Protein AF-0000000078454436 (afdb_homodimer)

Solvent-accessible surface area (backbone atoms only — not comparable to full-atom values): 14021 Å² total; per-residue (Å²): 139,77,78,76,69,71,74,70,79,69,67,90,61,64,41,72,36,32,45,54,23,50,51,51,51,50,51,51,46,38,38,72,74,47,38,53,63,64,60,41,42,46,48,48,46,49,53,49,48,51,50,48,53,48,50,55,64,62,41,58,50,70,82,46,41,48,28,40,52,69,27,89,35,59,67,57,54,54,58,64,36,63,36,57,61,69,68,52,33,47,67,65,58,43,58,17,61,39,45,84,78,42,59,74,54,61,70,59,49,51,52,52,51,51,46,31,55,49,37,52,52,47,59,71,73,97,137,81,76,77,70,72,74,71,78,70,67,90,62,66,42,72,36,32,45,55,23,51,51,51,50,50,51,51,48,38,38,71,75,46,38,53,64,64,59,41,43,46,48,48,45,48,52,49,49,51,49,50,53,47,48,55,65,60,41,60,52,68,82,47,42,48,29,39,51,69,27,89,34,59,69,57,56,54,60,64,36,62,36,57,61,70,68,52,31,47,67,64,60,42,58,17,60,40,44,84,78,39,61,73,54,62,69,57,49,52,52,52,51,49,45,31,54,49,36,52,54,47,58,72,74,100

InterPro domains:
  IPR022033 RAVE complex protein Rav1 C-terminal [PF12234] (10-121)
  IPR052208 DmX-like/RAVE complex component [PTHR13950] (12-121)

Radius of gyration: 32.12 Å; Cα contacts (8 Å, |Δi|>4): 220; chains: 2; bounding box: 26×108×88 Å

pLDDT: mean 80.54, std 18.51, range [32.16, 98.12]

Foldseek 3Di:
DDPPPVPCVCPVDQDPVRVVVVVVVVVVVCCVVPVDCVVCVVVVVVVVVVVVVVLLQQADDPVVLVVLQPDPPVVVVQCPQVCVVVLQDEPSSCVSSPNVPRVDDPVVVVVVVVSRVVNVVVVVVD/DDPPPVPCVPPVDQDPVRVVVVVVVVVVVCCVVPVPCVVCVVVVVVVVVVVVVVLLQQADDPVVLVVLQPDPPLVVVQCPQVCVVVLQDEPSSCVSSV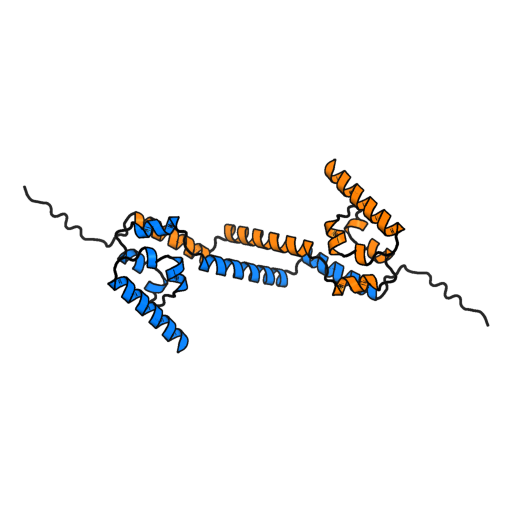NVPRVDDPVVVVVVVVSNVVNVVVVVVD

Sequence (252 aa):
AGGYAAVAVGNETVDECGLRFLMAMKQHEYLLLCLPLKQKQMLRQKVLEQYFDLFKLRGLSSSNIIWAMHSETETELLNAIPGLHKAQPTWSELRSLGVAWWLKNTSALRSVVEQVTSSQFCLLYSAGGYAAVAVGNETVDECGLRFLMAMKQHEYLLLCLPLKQKQMLRQKVLEQYFDLFKLRGLSSSNIIWAMHSETETELLNAIPGLHKAQPTWSELRSLGVAWWLKNTSALRSVVEQVTSSQFCLLYS

Structure (mmCIF, N/CA/C/O backbone):
data_AF-0000000078454436-model_v1
#
loop_
_entity.id
_entity.type
_entity.pdbx_description
1 polymer 'DmX-like protein 1'
#
loop_
_atom_site.group_PDB
_atom_site.id
_atom_site.type_symbol
_atom_site.label_atom_id
_atom_site.label_alt_id
_atom_site.label_comp_id
_atom_site.label_asym_id
_atom_site.label_entity_id
_atom_site.label_seq_id
_atom_site.pdbx_PDB_ins_code
_atom_site.Cartn_x
_atom_site.Cartn_y
_atom_site.Cartn_z
_atom_site.occupancy
_atom_site.B_iso_or_equiv
_atom_site.auth_seq_id
_atom_site.auth_comp_id
_atom_site.auth_asym_id
_atom_site.auth_atom_id
_atom_site.pdbx_PDB_model_num
ATOM 1 N N . ALA A 1 1 ? 1.334 55.281 44.344 1 37.44 1 ALA A N 1
ATOM 2 C CA . ALA A 1 1 ? 0.695 54.031 43.969 1 37.44 1 ALA A CA 1
ATOM 3 C C . ALA A 1 1 ? 0.886 53.75 42.469 1 37.44 1 ALA A C 1
ATOM 5 O O . ALA A 1 1 ? 0.141 54.25 41.625 1 37.44 1 ALA A O 1
ATOM 6 N N . GLY A 1 2 ? 1.886 54.031 41.719 1 34.16 2 GLY A N 1
ATOM 7 C CA . GLY A 1 2 ? 2.408 54.219 40.375 1 34.16 2 GLY A CA 1
ATOM 8 C C . GLY A 1 2 ? 2.301 52.969 39.531 1 34.16 2 GLY A C 1
ATOM 9 O O . GLY A 1 2 ? 2.887 51.906 39.875 1 34.16 2 GLY A O 1
ATOM 10 N N . GLY A 1 3 ? 1.178 52.688 38.812 1 32.16 3 GLY A N 1
ATOM 11 C CA . GLY A 1 3 ? 0.835 51.469 38.094 1 32.16 3 GLY A CA 1
ATOM 12 C C . GLY A 1 3 ? 1.88 51.062 37.062 1 32.16 3 GLY A C 1
ATOM 13 O O . GLY A 1 3 ? 2.26 51.875 36.219 1 32.16 3 GLY A O 1
ATOM 14 N N . TYR A 1 4 ? 3.035 50.438 37.312 1 38.25 4 TYR A N 1
ATOM 15 C CA . TYR A 1 4 ? 3.986 49.844 36.375 1 38.25 4 TYR A CA 1
ATOM 16 C C . TYR A 1 4 ? 3.275 49.312 35.156 1 38.25 4 TYR A C 1
ATOM 18 O O . TYR A 1 4 ? 2.451 48.406 35.25 1 38.25 4 TYR A O 1
ATOM 26 N N . ALA A 1 5 ? 2.715 50.125 34.281 1 42.19 5 ALA A N 1
ATOM 27 C CA . ALA A 1 5 ? 2.139 49.688 33 1 42.19 5 ALA A CA 1
ATOM 28 C C . ALA A 1 5 ? 3.076 48.75 32.281 1 42.19 5 ALA A C 1
ATOM 30 O O . ALA A 1 5 ? 4.227 49.094 31.984 1 42.19 5 ALA A O 1
ATOM 31 N N . ALA A 1 6 ? 3.25 47.562 32.812 1 42.5 6 ALA A N 1
ATOM 32 C CA . ALA A 1 6 ? 4.105 46.625 32.094 1 42.5 6 ALA A CA 1
ATOM 33 C C . ALA A 1 6 ? 3.957 46.812 30.578 1 42.5 6 ALA A C 1
ATOM 35 O O . ALA A 1 6 ? 2.848 46.719 30.047 1 42.5 6 ALA A O 1
ATOM 36 N N . VAL A 1 7 ? 4.434 47.719 29.969 1 40.5 7 VAL A N 1
ATOM 37 C CA . VAL A 1 7 ? 4.559 47.906 28.531 1 40.5 7 VAL A CA 1
ATOM 38 C C . VAL A 1 7 ? 4.82 46.562 27.859 1 40.5 7 VAL A C 1
ATOM 40 O O . VAL A 1 7 ? 5.82 45.906 28.141 1 40.5 7 VAL A O 1
ATOM 43 N N . ALA A 1 8 ? 3.801 45.531 27.906 1 40.84 8 ALA A N 1
ATOM 44 C CA . ALA A 1 8 ? 3.961 44.25 27.25 1 40.84 8 ALA A CA 1
ATOM 45 C C . ALA A 1 8 ? 4.566 44.406 25.859 1 40.84 8 ALA A C 1
ATOM 47 O O . ALA A 1 8 ? 3.965 45.031 24.984 1 40.84 8 ALA A O 1
ATOM 48 N N . VAL A 1 9 ? 5.559 44.938 25.547 1 41.34 9 VAL A N 1
ATOM 49 C CA . VAL A 1 9 ? 6.332 45 24.297 1 41.34 9 VAL A CA 1
ATOM 50 C C . VAL A 1 9 ? 6.066 43.75 23.469 1 41.34 9 VAL A C 1
ATOM 52 O O . VAL A 1 9 ? 6.379 42.625 23.906 1 41.34 9 VAL A O 1
ATOM 55 N N . GLY A 1 10 ? 4.797 43.375 23.031 1 40.91 10 GLY A N 1
ATOM 56 C CA . GLY A 1 10 ? 4.016 42.219 22.641 1 40.91 10 GLY A CA 1
ATOM 57 C C . GLY A 1 10 ? 4.742 41.312 21.656 1 40.91 10 GLY A C 1
ATOM 58 O O . GLY A 1 10 ? 4.832 41.625 20.469 1 40.91 10 GLY A O 1
ATOM 59 N N . ASN A 1 11 ? 5.98 40.938 21.734 1 47.75 11 ASN A N 1
ATOM 60 C CA . ASN A 1 11 ? 6.578 39.906 20.906 1 47.75 11 ASN A CA 1
ATOM 61 C C . ASN A 1 11 ? 5.531 38.906 20.406 1 47.75 11 ASN A C 1
ATOM 63 O O . ASN A 1 11 ? 4.812 38.312 21.188 1 47.75 11 ASN A O 1
ATOM 67 N N . GLU A 1 12 ? 4.812 39.188 19.344 1 64 12 GLU A N 1
ATOM 68 C CA . GLU A 1 12 ? 3.713 38.375 18.844 1 64 12 GLU A CA 1
ATOM 69 C C . GLU A 1 12 ? 4 36.875 19.062 1 64 12 GLU A C 1
ATOM 71 O O . GLU A 1 12 ? 4.656 36.25 18.25 1 64 12 GLU A O 1
ATOM 76 N N . THR A 1 13 ? 4.133 36.438 20.25 1 83 13 THR A N 1
ATOM 77 C CA . THR A 1 13 ? 4.445 35.094 20.688 1 83 13 THR A CA 1
ATOM 78 C C . THR A 1 13 ? 3.213 34.188 20.609 1 83 13 THR A C 1
ATOM 80 O O . THR A 1 13 ? 2.088 34.656 20.812 1 83 13 THR A O 1
ATOM 83 N N . VAL A 1 14 ? 3.369 33.062 20.031 1 93.44 14 VAL A N 1
ATOM 84 C CA . VAL A 1 14 ? 2.334 32.031 19.969 1 93.44 14 VAL A CA 1
ATOM 85 C C . VAL A 1 14 ? 2.061 31.469 21.359 1 93.44 14 VAL A C 1
ATOM 87 O O . VAL A 1 14 ? 2.99 31.25 22.141 1 93.44 14 VAL A O 1
ATOM 90 N N . ASP A 1 15 ? 0.812 31.5 21.828 1 96.12 15 ASP A N 1
ATOM 91 C CA . ASP A 1 15 ? 0.459 30.984 23.141 1 96.12 15 ASP A CA 1
ATOM 92 C C . ASP A 1 15 ? 0.678 29.469 23.219 1 96.12 15 ASP A C 1
ATOM 94 O O . ASP A 1 15 ? 1.101 28.859 22.234 1 96.12 15 ASP A O 1
ATOM 98 N N . GLU A 1 16 ? 0.487 28.875 24.359 1 95.88 16 GLU A N 1
ATOM 99 C CA . GLU A 1 16 ? 0.748 27.453 24.594 1 95.88 16 GLU A CA 1
ATOM 100 C C . GLU A 1 16 ? -0.087 26.578 23.672 1 95.88 16 GLU A C 1
ATOM 102 O O . GLU A 1 16 ? 0.425 25.625 23.094 1 95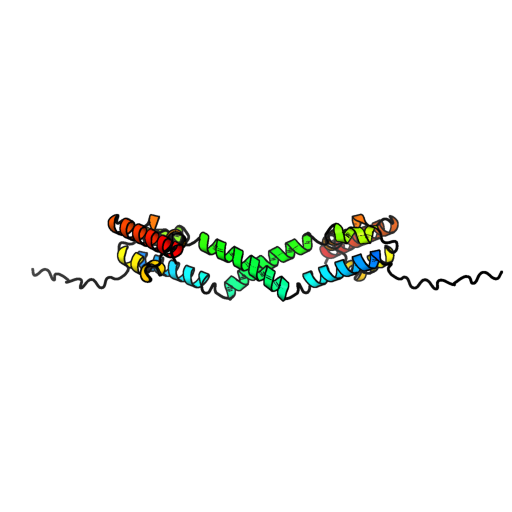.88 16 GLU A O 1
ATOM 107 N N . CYS A 1 17 ? -1.404 26.891 23.562 1 97.25 17 CYS A N 1
ATOM 108 C CA . CYS A 1 17 ? -2.279 26.125 22.688 1 97.25 17 CYS A CA 1
ATOM 109 C C . CYS A 1 17 ? -1.83 26.234 21.234 1 97.25 17 CYS A C 1
ATOM 111 O O . CYS A 1 17 ? -1.812 25.25 20.516 1 97.25 17 CYS A O 1
ATOM 113 N N . GLY A 1 18 ? -1.473 27.516 20.875 1 97.62 18 GLY A N 1
ATOM 114 C CA . GLY A 1 18 ? -0.95 27.719 19.531 1 97.62 18 GLY A CA 1
ATOM 115 C C . GLY A 1 18 ? 0.32 26.938 19.266 1 97.62 18 GLY A C 1
ATOM 116 O O . GLY A 1 18 ? 0.493 26.375 18.188 1 97.62 18 GLY A O 1
ATOM 117 N N . LEU A 1 19 ? 1.116 26.797 20.25 1 96.56 19 LEU A N 1
ATOM 118 C CA . LEU A 1 19 ? 2.355 26.047 20.109 1 96.56 19 LEU A CA 1
ATOM 119 C C . LEU A 1 19 ? 2.064 24.562 19.906 1 96.56 19 LEU A C 1
ATOM 121 O O . LEU A 1 19 ? 2.709 23.906 19.078 1 96.56 19 LEU A O 1
ATOM 125 N N . ARG A 1 20 ? 1.151 24.031 20.656 1 96.19 20 ARG A N 1
ATOM 126 C CA . ARG A 1 20 ? 0.777 22.625 20.484 1 96.19 20 ARG A CA 1
ATOM 127 C C . ARG A 1 20 ? 0.247 22.359 19.078 1 96.19 20 ARG A C 1
ATOM 129 O O . ARG A 1 20 ? 0.586 21.344 18.469 1 96.19 20 ARG A O 1
ATOM 136 N N . PHE A 1 21 ? -0.567 23.297 18.641 1 97.25 21 PHE A N 1
ATOM 137 C CA . PHE A 1 21 ? -1.078 23.172 17.281 1 97.25 21 PHE A CA 1
ATOM 138 C C . PHE A 1 21 ? 0.059 23.234 16.266 1 97.25 21 PHE A C 1
ATOM 140 O O . PHE A 1 21 ? 0.126 22.406 15.352 1 97.25 21 PHE A O 1
ATOM 147 N N . LEU A 1 22 ? 0.944 24.203 16.406 1 96.06 22 LEU A N 1
ATOM 148 C CA . LEU A 1 22 ? 2.037 24.375 15.453 1 96.06 22 LEU A CA 1
ATOM 149 C C . LEU A 1 22 ? 2.959 23.156 15.453 1 96.06 22 LEU A C 1
ATOM 151 O O . LEU A 1 22 ? 3.449 22.75 14.398 1 96.06 22 LEU A O 1
ATOM 155 N N . MET A 1 23 ? 3.193 22.5 16.562 1 93.44 23 MET A N 1
ATOM 156 C CA . MET A 1 23 ? 3.994 21.281 16.656 1 93.44 23 MET A CA 1
ATOM 157 C C . MET A 1 23 ? 3.334 20.141 15.898 1 93.44 23 MET A C 1
ATOM 159 O O . MET A 1 23 ? 4.004 19.422 15.156 1 93.44 23 MET A O 1
ATOM 163 N N . ALA A 1 24 ? 2.027 20.031 16.125 1 91.81 24 ALA A N 1
ATOM 164 C CA . ALA A 1 24 ? 1.281 19 15.398 1 91.81 24 ALA A CA 1
ATOM 165 C C . ALA A 1 24 ? 1.334 19.234 13.891 1 91.81 24 ALA A C 1
ATOM 167 O O . ALA A 1 24 ? 1.494 18.297 13.117 1 91.81 24 ALA A O 1
ATOM 168 N N . MET A 1 25 ? 1.179 20.469 13.484 1 93.12 25 MET A N 1
ATOM 169 C CA . MET A 1 25 ? 1.246 20.859 12.078 1 93.12 25 MET A CA 1
ATOM 170 C C . MET A 1 25 ? 2.605 20.516 11.484 1 93.12 25 MET A C 1
ATOM 172 O O . MET A 1 25 ? 2.684 19.922 10.414 1 93.12 25 MET A O 1
ATOM 176 N N . LYS A 1 26 ? 3.691 20.844 12.133 1 87.75 26 LYS A N 1
ATOM 177 C CA . LYS A 1 26 ? 5.039 20.547 11.648 1 87.75 26 LYS A CA 1
ATOM 178 C C . LYS A 1 26 ? 5.273 19.047 11.539 1 87.75 26 LYS A C 1
ATOM 180 O O . LYS A 1 26 ? 5.887 18.578 10.578 1 87.75 26 LYS A O 1
ATOM 185 N N . GLN A 1 27 ? 4.789 18.391 12.555 1 81.94 27 GLN A N 1
ATOM 186 C CA . GLN A 1 27 ? 4.891 16.922 12.516 1 81.94 27 GLN A CA 1
ATOM 187 C C . GLN A 1 27 ? 4.191 16.359 11.289 1 81.94 27 GLN A C 1
ATOM 189 O O . GLN 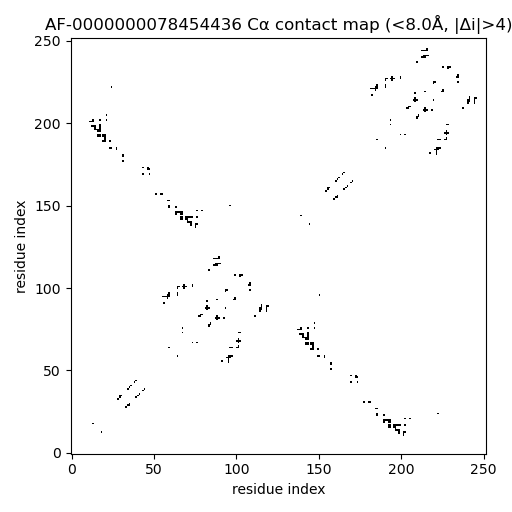A 1 27 ? 4.734 15.484 10.609 1 81.94 27 GLN A O 1
ATOM 194 N N . HIS A 1 28 ? 2.998 16.828 11.055 1 82.19 28 HIS A N 1
ATOM 195 C CA . HIS A 1 28 ? 2.242 16.422 9.883 1 82.19 28 HIS A CA 1
ATOM 196 C C . HIS A 1 28 ? 2.998 16.734 8.602 1 82.19 28 HIS A C 1
ATOM 198 O O . HIS A 1 28 ? 3.09 15.898 7.699 1 82.19 28 HIS A O 1
ATOM 204 N N . GLU A 1 29 ? 3.549 17.953 8.453 1 80.5 29 GLU A N 1
ATOM 205 C CA . GLU A 1 29 ? 4.332 18.391 7.301 1 80.5 29 GLU A CA 1
ATOM 206 C C . GLU A 1 29 ? 5.543 17.484 7.086 1 80.5 29 GLU A C 1
ATOM 208 O O . GLU A 1 29 ? 5.836 17.078 5.957 1 80.5 29 GLU A O 1
ATOM 213 N N . TYR A 1 30 ? 6.219 17.344 8.195 1 72.88 30 TYR A N 1
ATOM 214 C CA . TYR A 1 30 ? 7.387 16.484 8.117 1 72.88 30 TYR A CA 1
ATOM 215 C C . TYR A 1 30 ? 7.004 15.086 7.633 1 72.88 30 TYR A C 1
ATOM 217 O O . TYR A 1 30 ? 7.711 14.492 6.816 1 72.88 30 TYR A O 1
ATOM 225 N N . LEU A 1 31 ? 5.941 14.633 8.164 1 70.56 31 LEU A N 1
ATOM 226 C CA . LEU A 1 31 ? 5.473 13.312 7.758 1 70.56 31 LEU A CA 1
ATOM 227 C C . LEU A 1 31 ? 5.141 13.289 6.27 1 70.56 31 LEU A C 1
ATOM 229 O O . LEU A 1 31 ? 5.391 12.297 5.586 1 70.56 31 LEU A O 1
ATOM 233 N N . LEU A 1 32 ? 4.562 14.391 5.789 1 71.19 32 LEU A N 1
ATOM 234 C CA . LEU A 1 32 ? 4.254 14.492 4.367 1 71.19 32 LEU A CA 1
ATOM 235 C C . LEU A 1 32 ? 5.531 14.555 3.535 1 71.19 32 LEU A C 1
ATOM 237 O O . LEU A 1 32 ? 5.586 14.016 2.432 1 71.19 32 LEU A O 1
ATOM 241 N N . LEU A 1 33 ? 6.355 15.516 4.188 1 62.72 33 LEU A N 1
ATOM 242 C CA . LEU A 1 33 ? 7.617 15.672 3.475 1 62.72 33 LEU A CA 1
ATOM 243 C C . LEU A 1 33 ? 8.492 14.438 3.627 1 62.72 33 LEU A C 1
ATOM 245 O O . LEU A 1 33 ? 9.109 13.984 2.66 1 62.72 33 LEU A O 1
ATOM 249 N N . CYS A 1 34 ? 8.742 14.344 5.137 1 55.47 34 CYS A N 1
ATOM 250 C CA . CYS A 1 34 ? 9.672 13.281 5.516 1 55.47 34 CYS A CA 1
ATOM 251 C C . CYS A 1 34 ? 8.922 12.086 6.094 1 55.47 34 CYS A C 1
ATOM 253 O O . CYS A 1 34 ? 8.438 12.141 7.227 1 55.47 34 CYS A O 1
ATOM 255 N N . LEU A 1 35 ? 7.734 11.734 5.969 1 51.34 35 LEU A N 1
ATOM 256 C CA . LEU A 1 35 ? 7.336 10.539 6.715 1 51.34 35 LEU A CA 1
ATOM 257 C C . LEU A 1 35 ? 8.555 9.812 7.266 1 51.34 35 LEU A C 1
ATOM 259 O O . LEU A 1 35 ? 9.414 9.359 6.5 1 51.34 35 LEU A O 1
ATOM 263 N N . PRO A 1 36 ? 8.93 10.07 8.469 1 48.56 36 PRO A N 1
ATOM 264 C CA . PRO A 1 36 ? 10.109 9.383 9.008 1 48.56 36 PRO A CA 1
ATOM 265 C C . PRO A 1 36 ? 10.258 7.965 8.461 1 48.56 36 PRO A C 1
ATOM 267 O O . PRO A 1 36 ? 9.258 7.293 8.188 1 48.56 36 PRO A O 1
ATOM 270 N N . LEU A 1 37 ? 11.43 7.727 7.969 1 48.72 37 LEU A N 1
ATOM 271 C CA . LEU A 1 37 ? 11.875 6.559 7.215 1 48.72 37 LEU A CA 1
ATOM 272 C C . LEU A 1 37 ? 11.336 5.273 7.84 1 48.72 37 LEU A C 1
ATOM 274 O O . LEU A 1 37 ? 10.883 4.375 7.125 1 48.72 37 LEU A O 1
ATOM 278 N N . LYS A 1 38 ? 11.477 5.457 9.156 1 54.38 38 LYS A N 1
ATOM 279 C CA . LYS A 1 38 ? 11.109 4.242 9.875 1 54.38 38 LYS A CA 1
ATOM 280 C C . LYS A 1 38 ? 9.602 3.99 9.797 1 54.38 38 LYS A C 1
ATOM 282 O O . LYS A 1 38 ? 9.172 2.861 9.562 1 54.38 38 LYS A O 1
ATOM 287 N N . GLN A 1 39 ? 8.797 5.043 10.117 1 56.22 39 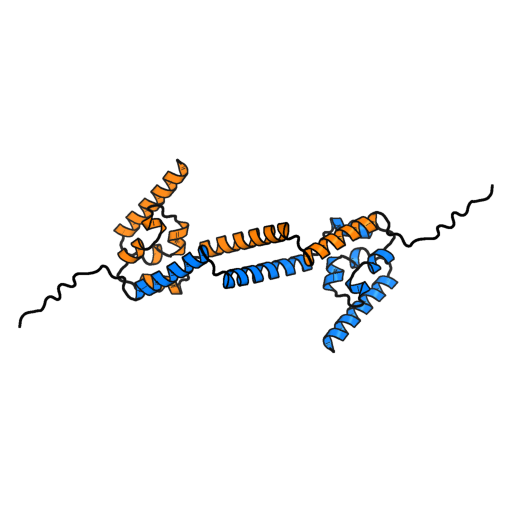GLN A N 1
ATOM 288 C CA . GLN A 1 39 ? 7.352 4.852 10.125 1 56.22 39 GLN A CA 1
ATOM 289 C C . GLN A 1 39 ? 6.816 4.676 8.703 1 56.22 39 GLN A C 1
ATOM 291 O O . GLN A 1 39 ? 5.91 3.869 8.469 1 56.22 39 GLN A O 1
ATOM 296 N N . LYS A 1 40 ? 7.414 5.445 7.82 1 57.38 40 LYS A N 1
ATOM 297 C CA . LYS A 1 40 ? 7.113 5.234 6.406 1 57.38 40 LYS A CA 1
ATOM 298 C C . LYS A 1 40 ? 7.441 3.807 5.977 1 57.38 40 LYS A C 1
ATOM 300 O O . LYS A 1 40 ? 6.664 3.172 5.262 1 57.38 40 LYS A O 1
ATOM 305 N N . GLN A 1 41 ? 8.633 3.525 6.512 1 58.03 41 GLN A N 1
ATOM 306 C CA . GLN A 1 41 ? 9.078 2.172 6.207 1 58.03 41 GLN A CA 1
ATOM 307 C C . GLN A 1 41 ? 8.117 1.133 6.77 1 58.03 41 GLN A C 1
ATOM 309 O O . GLN A 1 41 ? 7.805 0.142 6.102 1 58.03 41 GLN A O 1
ATOM 314 N N . MET A 1 42 ? 7.742 1.559 7.953 1 61.88 42 MET A N 1
ATOM 315 C CA . MET A 1 42 ? 6.84 0.615 8.602 1 61.88 42 MET A CA 1
ATOM 316 C C . MET A 1 42 ? 5.5 0.55 7.879 1 61.88 42 MET A C 1
ATOM 318 O O . MET A 1 42 ? 4.949 -0.535 7.676 1 61.88 42 MET A O 1
ATOM 322 N N . LEU A 1 43 ? 5.004 1.692 7.566 1 62.69 43 LEU A N 1
ATOM 323 C CA . LEU A 1 43 ? 3.732 1.729 6.848 1 62.69 43 LEU A CA 1
ATOM 324 C C . LEU A 1 43 ? 3.871 1.103 5.465 1 62.69 43 LEU A C 1
ATOM 326 O O . LEU A 1 43 ? 3 0.343 5.031 1 62.69 43 LEU A O 1
ATOM 330 N N . ARG A 1 44 ? 4.945 1.507 4.848 1 61.59 44 ARG A N 1
ATOM 331 C CA . ARG A 1 44 ? 5.254 0.89 3.564 1 61.59 44 ARG A CA 1
ATOM 332 C C . ARG A 1 44 ? 5.324 -0.628 3.688 1 61.59 44 ARG A C 1
ATOM 334 O O . ARG A 1 44 ? 4.777 -1.352 2.852 1 61.59 44 ARG A O 1
ATOM 341 N N . GLN A 1 45 ? 6.004 -0.956 4.75 1 67.25 45 GLN A N 1
ATOM 342 C CA . GLN A 1 45 ? 6.156 -2.387 4.988 1 67.25 45 GLN A CA 1
ATOM 343 C C . GLN A 1 45 ? 4.801 -3.057 5.199 1 67.25 45 GLN A C 1
ATOM 345 O O . GLN A 1 45 ? 4.543 -4.129 4.648 1 67.25 45 GLN A O 1
ATOM 350 N N . LYS A 1 46 ? 4.031 -2.395 5.914 1 69.75 46 LYS A N 1
ATOM 351 C CA . LYS A 1 46 ? 2.721 -2.965 6.211 1 69.75 46 LYS A CA 1
ATOM 352 C C . LYS A 1 46 ? 1.864 -3.055 4.949 1 69.75 46 LYS A C 1
ATOM 354 O O . LYS A 1 46 ? 1.215 -4.074 4.707 1 69.75 46 LYS A O 1
ATOM 359 N N . VAL A 1 47 ? 1.861 -2.01 4.242 1 67.88 47 VAL A N 1
ATOM 360 C CA . VAL A 1 47 ? 1.069 -1.971 3.02 1 67.88 47 VAL A CA 1
ATOM 361 C C . VAL A 1 47 ? 1.604 -3 2.025 1 67.88 47 VAL A C 1
ATOM 363 O O . VAL A 1 47 ? 0.83 -3.719 1.39 1 67.88 47 VAL A O 1
ATOM 366 N N . LEU A 1 48 ? 2.891 -3.055 1.924 1 69.25 48 LEU A N 1
ATOM 367 C CA . LEU A 1 48 ? 3.521 -4.043 1.055 1 69.25 48 LEU A CA 1
ATOM 368 C C . LEU A 1 48 ? 3.164 -5.457 1.493 1 69.25 48 LEU A C 1
ATOM 370 O O . LEU A 1 48 ? 2.875 -6.316 0.657 1 69.25 48 LEU A O 1
ATOM 374 N N . GLU A 1 49 ? 3.193 -5.617 2.77 1 72 49 GLU A N 1
ATOM 375 C CA . GLU A 1 49 ? 2.82 -6.914 3.328 1 72 49 GLU A CA 1
ATOM 376 C C . GLU A 1 49 ? 1.381 -7.273 2.971 1 72 49 GLU A C 1
ATOM 378 O O . GLU A 1 49 ? 1.102 -8.406 2.566 1 72 49 GLU A O 1
ATOM 383 N N . GLN A 1 50 ? 0.527 -6.332 3.076 1 72 50 GLN A N 1
ATOM 384 C CA . GLN A 1 50 ? -0.879 -6.551 2.756 1 72 50 GLN A CA 1
ATOM 385 C C . GLN A 1 50 ? -1.061 -6.883 1.276 1 72 50 GLN A C 1
ATOM 387 O O . GLN A 1 50 ? -1.832 -7.777 0.925 1 72 50 GLN A O 1
ATOM 392 N N . TYR A 1 51 ? -0.439 -6.227 0.487 1 69.19 51 TYR A N 1
ATOM 393 C CA . TYR A 1 51 ? -0.506 -6.457 -0.951 1 69.19 51 TYR A CA 1
ATOM 394 C C . TYR A 1 51 ? 0.057 -7.828 -1.31 1 69.19 51 TYR A C 1
ATOM 396 O O . TYR A 1 51 ? -0.507 -8.539 -2.145 1 69.19 51 TYR A O 1
ATOM 404 N N . PHE A 1 52 ? 1.172 -8.078 -0.683 1 71.44 52 PHE A N 1
ATOM 405 C CA . PHE A 1 52 ? 1.794 -9.383 -0.898 1 71.44 52 PHE A CA 1
ATOM 406 C C . PHE A 1 52 ? 0.852 -10.508 -0.485 1 71.44 52 PHE A C 1
ATOM 408 O O . PHE A 1 52 ? 0.712 -11.5 -1.2 1 71.44 52 PHE A O 1
ATOM 415 N N . ASP A 1 53 ? 0.255 -10.328 0.564 1 74 53 ASP A N 1
ATOM 416 C CA . ASP A 1 53 ? -0.702 -11.328 1.041 1 74 53 ASP A CA 1
ATOM 417 C C . ASP A 1 53 ? -1.858 -11.492 0.057 1 74 53 ASP A C 1
ATOM 419 O O . ASP A 1 53 ? -2.289 -12.609 -0.222 1 74 53 ASP A O 1
ATOM 423 N N . LEU A 1 54 ? -2.23 -10.406 -0.455 1 71.94 54 LEU A N 1
ATOM 424 C CA . LEU A 1 54 ? -3.32 -10.43 -1.423 1 71.94 54 LEU A CA 1
ATOM 425 C C . LEU A 1 54 ? -2.885 -11.102 -2.719 1 71.94 54 LEU A C 1
ATOM 427 O O . LEU A 1 54 ? -3.648 -11.867 -3.311 1 71.94 54 LEU A O 1
ATOM 431 N N . PHE A 1 55 ? -1.771 -10.844 -3.102 1 73.5 55 PHE A N 1
ATOM 432 C CA . PHE A 1 55 ? -1.215 -11.438 -4.312 1 73.5 55 PHE A CA 1
ATOM 433 C C . PHE A 1 55 ? -1.052 -12.945 -4.152 1 73.5 55 PHE A C 1
ATOM 435 O O . PHE A 1 55 ? -1.369 -13.711 -5.066 1 73.5 55 PHE A O 1
ATOM 442 N N . LYS A 1 56 ? -0.585 -13.281 -3.096 1 74.75 56 LYS A N 1
ATOM 443 C CA . LYS A 1 56 ? -0.451 -14.695 -2.764 1 74.75 56 LYS A CA 1
ATOM 444 C C . LYS A 1 56 ? -1.802 -15.406 -2.822 1 74.75 56 LYS A C 1
ATOM 446 O O . LYS A 1 56 ? -1.9 -16.516 -3.332 1 74.75 56 LYS A O 1
ATOM 451 N N . LEU A 1 57 ? -2.799 -14.672 -2.395 1 75.38 57 LEU A N 1
ATOM 452 C CA . LEU A 1 57 ? -4.137 -15.25 -2.328 1 75.38 57 LEU A CA 1
ATOM 453 C C . LEU A 1 57 ? -4.773 -15.312 -3.713 1 75.38 57 LEU A C 1
ATOM 455 O O . LEU A 1 57 ? -5.508 -16.25 -4.023 1 75.38 57 LEU A O 1
ATOM 459 N N . ARG A 1 58 ? -4.465 -14.344 -4.453 1 81 58 ARG A N 1
ATOM 460 C CA . ARG A 1 58 ? -5.059 -14.289 -5.785 1 81 58 ARG A CA 1
ATOM 461 C C . ARG A 1 58 ? -4.508 -15.406 -6.676 1 81 58 ARG A C 1
ATOM 463 O O . ARG A 1 58 ? -5.246 -15.992 -7.465 1 81 58 ARG A O 1
ATOM 470 N N . GLY A 1 59 ? -3.18 -15.68 -6.555 1 88.12 59 GLY A N 1
ATOM 471 C CA . GLY A 1 59 ? -2.59 -16.781 -7.301 1 88.12 59 GLY A CA 1
ATOM 472 C C . GLY A 1 59 ? -2.545 -16.531 -8.797 1 88.12 59 GLY A C 1
ATOM 473 O O . GLY A 1 59 ? -2.461 -15.383 -9.234 1 88.12 59 GLY A O 1
ATOM 474 N N . LEU A 1 60 ? -2.535 -17.656 -9.641 1 91.69 60 LEU A N 1
ATOM 475 C CA . LEU A 1 60 ? -2.502 -17.578 -11.094 1 91.69 60 LEU A CA 1
ATOM 476 C C . LEU A 1 60 ? -3.867 -17.188 -11.648 1 91.69 60 LEU A C 1
ATOM 478 O O . LEU A 1 60 ? -4.898 -17.578 -11.102 1 91.69 60 LEU A O 1
ATOM 482 N N . SER A 1 61 ? -3.863 -16.469 -12.695 1 89.56 61 SER A N 1
ATOM 483 C CA . SER A 1 61 ? -5.098 -16.125 -13.391 1 89.56 61 SER A CA 1
ATOM 484 C C . SER A 1 61 ? -5.691 -17.328 -14.102 1 89.56 61 SER A C 1
ATOM 486 O O . SER A 1 61 ? -4.977 -18.281 -14.422 1 89.56 61 SER A O 1
ATOM 488 N N . SER A 1 62 ? -7 -17.266 -14.406 1 93 62 SER A N 1
ATOM 489 C CA . SER A 1 62 ? -7.695 -18.328 -15.125 1 93 62 SER A CA 1
ATOM 490 C C . SER A 1 62 ? -7.066 -18.578 -16.484 1 93 62 SER A C 1
ATOM 492 O O . SER A 1 62 ? -6.957 -19.719 -16.938 1 93 62 SER A O 1
ATOM 494 N N . SER A 1 63 ? -6.57 -17.484 -17.109 1 93.62 63 SER A N 1
ATOM 495 C CA . SER A 1 63 ? -5.953 -17.594 -18.422 1 93.62 63 SER A CA 1
ATOM 496 C C . SER A 1 63 ? -4.656 -18.406 -18.359 1 93.62 63 SER A C 1
ATOM 498 O O . SER A 1 63 ? -4.254 -19.016 -19.344 1 93.62 63 SER A O 1
ATOM 500 N N . ASN A 1 64 ? -4.039 -18.375 -17.203 1 95.5 64 ASN A N 1
ATOM 501 C CA . ASN A 1 64 ? -2.826 -19.172 -17.031 1 95.5 64 ASN A CA 1
ATOM 502 C C . ASN A 1 64 ? -3.15 -20.594 -16.594 1 95.5 64 ASN A C 1
ATOM 504 O O . ASN A 1 64 ? -2.475 -21.547 -17.016 1 95.5 64 ASN A O 1
ATOM 508 N N . ILE A 1 65 ? -4.176 -20.797 -15.852 1 96.69 65 ILE A N 1
ATOM 509 C CA . ILE A 1 65 ? -4.57 -22.094 -15.32 1 96.69 65 ILE A CA 1
ATOM 510 C C . ILE A 1 65 ? -5.094 -22.969 -16.453 1 96.69 65 ILE A C 1
ATOM 512 O O . ILE A 1 65 ? -4.871 -24.188 -16.469 1 96.69 65 ILE A O 1
ATOM 516 N N . ILE A 1 66 ? -5.664 -22.438 -17.5 1 97.5 66 ILE A N 1
ATOM 517 C CA . ILE A 1 66 ? -6.254 -23.172 -18.625 1 97.5 66 ILE A CA 1
ATOM 518 C C . ILE A 1 66 ? -5.18 -24 -19.312 1 97.5 66 ILE A C 1
ATOM 520 O O . ILE A 1 66 ? -5.457 -25.109 -19.797 1 97.5 66 ILE A O 1
ATOM 524 N N . TRP A 1 67 ? -4.055 -23.484 -19.375 1 97.88 67 TRP A N 1
ATOM 525 C CA . TRP A 1 67 ? -2.969 -24.234 -20 1 97.88 67 TRP A CA 1
ATOM 526 C C . TRP A 1 67 ? -2.73 -25.562 -19.297 1 97.88 67 TRP A C 1
ATOM 528 O O . TRP A 1 67 ? -2.434 -26.578 -19.938 1 97.88 67 TRP A O 1
ATOM 538 N N . ALA A 1 68 ? -2.768 -25.562 -18 1 98.12 68 ALA A N 1
ATOM 539 C CA . ALA A 1 68 ? -2.656 -26.812 -17.25 1 98.12 68 ALA A CA 1
ATOM 540 C C . ALA A 1 68 ? -3.83 -27.734 -17.562 1 98.12 68 ALA A C 1
ATOM 542 O O . ALA A 1 68 ? -3.66 -28.953 -17.672 1 98.12 68 ALA A O 1
ATOM 543 N N . MET A 1 69 ? -5 -27.141 -17.734 1 97.38 69 MET A N 1
ATOM 544 C CA . MET A 1 69 ? -6.199 -27.922 -18.047 1 97.38 69 MET A CA 1
ATOM 545 C C . MET A 1 69 ? -6.055 -28.641 -19.375 1 97.38 69 MET A C 1
ATOM 547 O O . MET A 1 69 ? -6.586 -29.734 -19.547 1 97.38 69 MET A O 1
ATOM 551 N N . HIS A 1 70 ? -5.348 -28.094 -20.203 1 97.38 70 HIS A N 1
ATOM 552 C CA . HIS A 1 70 ? -5.191 -28.656 -21.547 1 97.38 70 HIS A CA 1
ATOM 553 C C . HIS A 1 70 ? -3.906 -29.469 -21.641 1 97.38 70 HIS A C 1
ATOM 555 O O . HIS A 1 70 ? -3.588 -30 -22.719 1 97.38 70 HIS A O 1
ATOM 561 N N . SER A 1 71 ? -3.154 -29.562 -20.656 1 97.06 71 SER A N 1
ATOM 562 C CA . SER A 1 71 ? -1.936 -30.375 -20.641 1 97.06 71 SER A CA 1
ATOM 563 C C . SER A 1 71 ? -2.252 -31.859 -20.469 1 97.06 71 SER A C 1
ATOM 565 O O . SER A 1 71 ? -3.156 -32.219 -19.703 1 97.06 71 SER A O 1
ATOM 567 N N . GLU A 1 72 ? -1.48 -32.781 -21.047 1 96.31 72 GLU A N 1
ATOM 568 C CA . GLU A 1 72 ? -1.607 -34.219 -20.891 1 96.31 72 GLU A CA 1
ATOM 569 C C . GLU A 1 72 ? -0.547 -34.75 -19.938 1 96.31 72 GLU A C 1
ATOM 571 O O . GLU A 1 72 ? -0.451 -35.969 -19.75 1 96.31 72 GLU A O 1
ATOM 576 N N . THR A 1 73 ? 0.26 -33.812 -19.375 1 95.81 73 THR A N 1
ATOM 577 C CA . THR A 1 73 ? 1.352 -34.219 -18.5 1 95.81 73 THR A CA 1
ATOM 578 C C . THR A 1 73 ? 1.092 -33.75 -17.078 1 95.81 73 THR A C 1
ATOM 580 O O . THR A 1 73 ? 1.947 -33.125 -16.453 1 95.81 73 THR A O 1
ATOM 583 N N . GLU A 1 74 ? -0.056 -34.156 -16.5 1 95.06 74 GLU A N 1
ATOM 584 C CA . GLU A 1 74 ? -0.487 -33.688 -15.18 1 95.06 74 GLU A CA 1
ATOM 585 C C . GLU A 1 74 ? 0.507 -34.094 -14.102 1 95.06 74 GLU A C 1
ATOM 587 O O . GLU A 1 74 ? 0.784 -33.312 -13.18 1 95.06 74 GLU A O 1
ATOM 592 N N . THR A 1 75 ? 1.03 -35.344 -14.281 1 94.19 75 THR A N 1
ATOM 593 C CA . THR A 1 75 ? 1.943 -35.844 -13.273 1 94.19 75 THR A CA 1
ATOM 594 C C . THR A 1 75 ? 3.197 -35 -13.18 1 94.19 75 THR A C 1
ATOM 596 O O . THR A 1 75 ? 3.641 -34.656 -12.078 1 94.19 75 THR A O 1
ATOM 599 N N . GLU A 1 76 ? 3.648 -34.625 -14.297 1 95.12 76 GLU A N 1
ATOM 600 C CA . GLU A 1 76 ? 4.832 -33.781 -14.328 1 95.12 76 GLU A CA 1
ATOM 601 C C . GLU A 1 76 ? 4.535 -32.406 -13.742 1 95.12 76 GLU A C 1
ATOM 603 O O . GLU A 1 76 ? 5.375 -31.828 -13.047 1 95.12 76 GLU A O 1
ATOM 608 N N . LEU A 1 77 ? 3.42 -31.875 -14.031 1 96.56 77 LEU A N 1
ATOM 609 C CA . LEU A 1 77 ? 3.021 -30.578 -13.484 1 96.56 77 LEU A CA 1
ATOM 610 C C . LEU A 1 77 ? 2.939 -30.641 -11.961 1 96.56 77 LEU A C 1
ATOM 612 O O . LEU A 1 77 ? 3.455 -29.75 -11.273 1 96.56 77 LEU A O 1
ATOM 616 N N . LEU A 1 78 ? 2.32 -31.688 -11.445 1 95.75 78 LEU A N 1
ATOM 617 C CA . LEU A 1 78 ? 2.195 -31.859 -10 1 95.75 78 LEU A CA 1
ATOM 618 C C . LEU A 1 78 ? 3.568 -31.938 -9.344 1 95.75 78 LEU A C 1
ATOM 620 O O . LEU A 1 78 ? 3.797 -31.328 -8.297 1 95.75 78 LEU A O 1
ATOM 624 N N . ASN A 1 79 ? 4.434 -32.562 -9.992 1 93.19 79 ASN A N 1
ATOM 625 C CA . ASN A 1 79 ? 5.77 -32.75 -9.445 1 93.19 79 ASN A CA 1
ATOM 626 C C . ASN A 1 79 ? 6.578 -31.469 -9.43 1 93.19 79 ASN A C 1
ATOM 628 O O . ASN A 1 79 ? 7.559 -31.344 -8.695 1 93.19 79 ASN A O 1
ATOM 632 N N . ALA A 1 80 ? 6.176 -30.531 -10.234 1 94.19 80 ALA A N 1
ATOM 633 C CA . ALA A 1 80 ? 6.902 -29.281 -10.328 1 94.19 80 ALA A CA 1
ATOM 634 C C . ALA A 1 80 ? 6.457 -28.297 -9.242 1 94.19 80 ALA A C 1
ATOM 636 O O . ALA A 1 80 ? 7.105 -27.281 -9.008 1 94.19 80 ALA A O 1
ATOM 637 N N . ILE A 1 81 ? 5.434 -28.578 -8.562 1 95 81 ILE A N 1
ATOM 638 C CA . ILE A 1 81 ? 4.922 -27.703 -7.523 1 95 81 ILE A CA 1
ATOM 639 C C . ILE A 1 81 ? 5.812 -27.797 -6.285 1 95 81 ILE A C 1
ATOM 641 O O . ILE A 1 81 ? 5.953 -28.859 -5.691 1 95 81 ILE A O 1
ATOM 645 N N . PRO A 1 82 ? 6.348 -26.734 -5.844 1 90.25 82 PRO A N 1
ATOM 646 C CA . PRO A 1 82 ? 7.359 -26.75 -4.785 1 90.25 82 PRO A CA 1
ATOM 647 C C . PRO A 1 82 ? 6.844 -27.391 -3.494 1 90.25 82 PRO A C 1
ATOM 649 O O . PRO A 1 82 ? 7.527 -28.234 -2.902 1 90.25 82 PRO A O 1
ATOM 652 N N . GLY A 1 83 ? 5.734 -27.016 -3.031 1 92.31 83 GLY A N 1
ATOM 653 C CA . GLY A 1 83 ? 5.191 -27.594 -1.808 1 92.31 83 GLY A CA 1
ATOM 654 C C . GLY A 1 83 ? 5.02 -29.094 -1.875 1 92.31 83 GLY A C 1
ATOM 655 O O . GLY A 1 83 ? 5.242 -29.797 -0.885 1 92.31 83 GLY A O 1
ATOM 656 N N . LEU A 1 84 ? 4.625 -29.578 -3.016 1 93.44 84 LEU A N 1
ATOM 657 C CA . LEU A 1 84 ? 4.473 -31.016 -3.191 1 93.44 84 LEU A CA 1
ATOM 658 C C . LEU A 1 84 ? 5.832 -31.703 -3.27 1 93.44 84 LEU A C 1
ATOM 660 O O . LEU A 1 84 ? 6.02 -32.781 -2.719 1 93.44 84 LEU A O 1
ATOM 664 N N . HIS A 1 85 ? 6.695 -30.984 -3.92 1 88.12 85 HIS A N 1
ATOM 665 C CA . HIS A 1 85 ? 8.047 -31.516 -4.039 1 88.12 85 HIS A CA 1
ATOM 666 C C . HIS A 1 85 ? 8.719 -31.625 -2.672 1 88.12 85 HIS A C 1
ATOM 668 O O . HIS A 1 85 ? 9.422 -32.594 -2.4 1 88.12 85 HIS A O 1
ATOM 674 N N . LYS A 1 86 ? 8.484 -30.734 -1.814 1 88 86 LYS A N 1
ATOM 675 C CA . LYS A 1 86 ? 9.07 -30.703 -0.48 1 88 86 LYS A CA 1
ATOM 676 C C . LYS A 1 86 ? 8.227 -31.484 0.521 1 88 86 LYS A C 1
ATOM 678 O O . LYS A 1 86 ? 8.562 -31.547 1.705 1 88 86 LYS A O 1
ATOM 683 N N . ALA A 1 87 ? 7.156 -32 0.075 1 87.12 87 ALA A N 1
ATOM 684 C CA . ALA A 1 87 ? 6.234 -32.781 0.886 1 87.12 87 ALA A CA 1
ATOM 685 C C . ALA A 1 87 ? 5.59 -31.938 1.974 1 87.12 87 ALA A C 1
ATOM 687 O O . ALA A 1 87 ? 5.324 -32.406 3.076 1 87.12 87 ALA A O 1
ATOM 688 N N . GLN A 1 88 ? 5.523 -30.688 1.759 1 90.62 88 GLN A N 1
ATOM 689 C CA . GLN A 1 88 ? 4.863 -29.766 2.676 1 90.62 88 GLN A CA 1
ATOM 690 C C . GLN A 1 88 ? 3.93 -28.812 1.925 1 90.62 88 GLN A C 1
ATOM 692 O O . GLN A 1 88 ? 4.086 -27.594 1.996 1 90.62 88 GLN A O 1
ATOM 697 N N . PRO A 1 89 ? 3.01 -29.406 1.247 1 93.06 89 PRO A N 1
ATOM 698 C CA . PRO A 1 89 ? 2.086 -28.531 0.512 1 93.06 89 PRO A CA 1
ATOM 699 C C . PRO A 1 89 ? 1.084 -27.828 1.425 1 93.06 89 PRO A C 1
ATOM 701 O O . PRO A 1 89 ? 0.725 -28.359 2.479 1 93.06 89 PRO A O 1
ATOM 704 N N . THR A 1 90 ? 0.726 -26.672 1.082 1 91.25 90 THR A N 1
ATOM 705 C CA . THR A 1 90 ? -0.331 -25.938 1.777 1 91.25 90 THR A CA 1
ATOM 706 C C . THR A 1 90 ? -1.548 -25.766 0.875 1 91.25 90 THR A C 1
ATOM 708 O O . THR A 1 90 ? -1.416 -25.703 -0.35 1 91.25 90 THR A O 1
ATOM 711 N N . TRP A 1 91 ? -2.619 -25.688 1.51 1 91.44 91 TRP A N 1
ATOM 712 C CA . TRP A 1 91 ? -3.848 -25.453 0.755 1 91.44 91 TRP A CA 1
ATOM 713 C C . TRP A 1 91 ? -3.766 -24.141 -0.027 1 91.44 91 TRP A C 1
ATOM 715 O O . TRP A 1 91 ? -4.18 -24.078 -1.188 1 91.44 91 TRP A O 1
ATOM 725 N N . SER A 1 92 ? -3.244 -23.094 0.57 1 89.19 92 SER A N 1
ATOM 726 C CA . SER A 1 92 ? -3.104 -21.797 -0.08 1 89.19 92 SER A CA 1
ATOM 727 C C . SER A 1 92 ? -2.275 -21.906 -1.356 1 89.19 92 SER A C 1
ATOM 729 O O . SER A 1 92 ? -2.635 -21.328 -2.385 1 89.19 92 SER A O 1
ATOM 731 N N . GLU A 1 93 ? -1.214 -22.625 -1.349 1 90.75 93 GLU A N 1
ATOM 732 C CA . GLU A 1 93 ? -0.365 -22.812 -2.521 1 90.75 93 GLU A CA 1
ATOM 733 C C . GLU A 1 93 ? -1.108 -23.562 -3.625 1 90.75 93 GLU A C 1
ATOM 735 O O . GLU A 1 93 ? -1.108 -23.125 -4.781 1 90.75 93 GLU A O 1
ATOM 740 N N . LEU A 1 94 ? -1.747 -24.594 -3.295 1 95.19 94 LEU A N 1
ATOM 741 C CA . LEU A 1 94 ? -2.441 -25.422 -4.27 1 95.19 94 LEU A CA 1
ATOM 742 C C . LEU A 1 94 ? -3.604 -24.672 -4.902 1 95.19 94 LEU A C 1
ATOM 744 O O . LEU A 1 94 ? -3.822 -24.75 -6.113 1 95.19 94 LEU A O 1
ATOM 748 N N . ARG A 1 95 ? -4.277 -23.938 -4.055 1 93.81 95 ARG A N 1
ATOM 749 C CA . ARG A 1 95 ? -5.379 -23.109 -4.535 1 93.81 95 ARG A CA 1
ATOM 750 C C . ARG A 1 95 ? -4.879 -22.016 -5.48 1 93.81 95 ARG A C 1
ATOM 752 O O . ARG A 1 95 ? -5.484 -21.766 -6.523 1 93.81 95 ARG A O 1
ATOM 759 N N . SER A 1 96 ? -3.762 -21.406 -5.148 1 92.94 96 SER A N 1
ATOM 760 C CA . SER A 1 96 ? -3.188 -20.328 -5.953 1 92.94 96 SER A CA 1
ATOM 761 C C . SER A 1 96 ? -2.771 -20.828 -7.328 1 92.94 96 SER A C 1
ATOM 763 O O . SER A 1 96 ? -2.738 -20.062 -8.289 1 92.94 96 SER A O 1
ATOM 765 N N . LEU A 1 97 ? -2.516 -22.094 -7.43 1 95.94 97 LEU A N 1
ATOM 766 C CA . LEU A 1 97 ? -2.061 -22.688 -8.688 1 95.94 97 LEU A CA 1
ATOM 767 C C . LEU A 1 97 ? -3.207 -23.406 -9.398 1 95.94 97 LEU A C 1
ATOM 769 O O . LEU A 1 97 ? -3.012 -23.984 -10.461 1 95.94 97 LEU A O 1
ATOM 773 N N . GLY A 1 98 ? -4.387 -23.406 -8.766 1 96.19 98 GLY A N 1
ATOM 774 C CA . GLY A 1 98 ? -5.59 -23.938 -9.383 1 96.19 98 GLY A CA 1
ATOM 775 C C . GLY A 1 98 ? -5.562 -25.453 -9.539 1 96.19 98 GLY A C 1
ATOM 776 O O . GLY A 1 98 ? -6.191 -26 -10.445 1 96.19 98 GLY A O 1
ATOM 777 N N . VAL A 1 99 ? -4.902 -26.188 -8.711 1 97.12 99 VAL A N 1
ATOM 778 C CA . VAL A 1 99 ? -4.676 -27.625 -8.852 1 97.12 99 VAL A CA 1
ATOM 779 C C . VAL A 1 99 ? -6.012 -28.344 -8.977 1 97.12 99 VAL A C 1
ATOM 781 O O . VAL A 1 99 ? -6.156 -29.25 -9.797 1 97.12 99 VAL A O 1
ATOM 784 N N . ALA A 1 100 ? -7 -27.938 -8.234 1 94.69 100 ALA A N 1
ATOM 785 C CA . ALA A 1 100 ? -8.305 -28.594 -8.242 1 94.69 100 ALA A CA 1
ATOM 786 C C . ALA A 1 100 ? -8.969 -28.484 -9.609 1 94.69 100 ALA A C 1
ATOM 788 O O . ALA A 1 100 ? -9.797 -29.312 -9.977 1 94.69 100 ALA A O 1
ATOM 789 N N . TRP A 1 101 ? -8.594 -27.562 -10.422 1 95.94 101 TRP A N 1
ATOM 790 C CA . TRP A 1 101 ? -9.219 -27.297 -11.711 1 95.94 101 TRP A CA 1
ATOM 791 C C . TRP A 1 101 ? -8.625 -28.188 -12.797 1 95.94 101 TRP A C 1
ATOM 793 O O . TRP A 1 101 ? -9.32 -28.547 -13.758 1 95.94 101 TRP A O 1
ATOM 803 N N . TRP A 1 102 ? -7.422 -28.484 -12.617 1 97.44 102 TRP A N 1
ATOM 804 C CA . TRP A 1 102 ? -6.801 -29.156 -13.758 1 97.44 102 TRP A CA 1
ATOM 805 C C . TRP A 1 102 ? -6.367 -30.562 -13.398 1 97.44 102 TRP A C 1
ATOM 807 O O . TRP A 1 102 ? -6.035 -31.359 -14.281 1 97.44 102 TRP A O 1
ATOM 817 N N . LEU A 1 103 ? -6.27 -30.859 -12.172 1 97.5 103 LEU A N 1
ATOM 818 C CA . LEU A 1 103 ? -5.93 -32.219 -11.789 1 97.5 103 LEU A CA 1
ATOM 819 C C . LEU A 1 103 ? -7.121 -33.156 -11.977 1 97.5 103 LEU A C 1
ATOM 821 O O . LEU A 1 103 ? -8.047 -33.156 -11.156 1 97.5 103 LEU A O 1
ATOM 825 N N . LYS A 1 104 ? -7.07 -34 -12.945 1 95.19 104 LYS A N 1
ATOM 826 C CA . LYS A 1 104 ? -8.188 -34.844 -13.336 1 95.19 104 LYS A CA 1
ATOM 827 C C . LYS A 1 104 ? -8.047 -36.25 -12.742 1 95.19 104 LYS A C 1
ATOM 829 O O . LYS A 1 104 ? -9.047 -36.906 -12.477 1 95.19 104 LYS A O 1
ATOM 834 N N . ASN A 1 105 ? -6.887 -36.688 -12.586 1 95.25 105 ASN A N 1
ATOM 835 C CA . ASN A 1 105 ? -6.633 -38 -12.016 1 95.25 105 ASN A CA 1
ATOM 836 C C . ASN A 1 105 ? -7.09 -38.094 -10.562 1 95.25 105 ASN A C 1
ATOM 838 O O . ASN A 1 105 ? -6.512 -37.438 -9.688 1 95.25 105 ASN A O 1
ATOM 842 N N . THR A 1 106 ? -8.031 -38.906 -10.266 1 94.5 106 THR A N 1
ATOM 843 C CA . THR A 1 106 ? -8.664 -39 -8.953 1 94.5 106 THR A CA 1
ATOM 844 C C . THR A 1 106 ? -7.68 -39.531 -7.914 1 94.5 106 THR A C 1
ATOM 846 O O . THR A 1 106 ? -7.695 -39.125 -6.758 1 94.5 106 THR A O 1
ATOM 849 N N . SER A 1 107 ? -6.957 -40.531 -8.297 1 95.44 107 SER A N 1
ATOM 850 C CA . SER A 1 107 ? -5.969 -41.062 -7.371 1 95.44 107 SER A CA 1
ATOM 851 C C . SER A 1 107 ? -4.953 -40.031 -6.957 1 95.44 107 SER A C 1
ATOM 853 O O . SER A 1 107 ? -4.578 -39.938 -5.789 1 95.44 107 SER A O 1
ATOM 855 N N . ALA A 1 108 ? -4.508 -39.25 -7.961 1 94.88 108 ALA A N 1
ATOM 856 C CA . ALA A 1 108 ? -3.572 -38.156 -7.672 1 94.88 108 ALA A CA 1
ATOM 857 C C . ALA A 1 108 ? -4.207 -37.125 -6.766 1 94.88 108 ALA A C 1
ATOM 859 O O . ALA A 1 108 ? -3.568 -36.625 -5.832 1 94.88 108 ALA A O 1
ATOM 860 N N . LEU A 1 109 ? -5.43 -36.75 -7.039 1 94.44 109 LEU A N 1
ATOM 861 C CA . LEU A 1 109 ? -6.145 -35.781 -6.215 1 94.44 109 LEU A CA 1
ATOM 862 C C . LEU A 1 109 ? -6.227 -36.281 -4.77 1 94.44 109 LEU A C 1
ATOM 864 O O . LEU A 1 109 ? -5.988 -35.5 -3.842 1 94.44 109 LEU A O 1
ATOM 868 N N . ARG A 1 110 ? -6.547 -37.562 -4.539 1 95.12 110 ARG A N 1
ATOM 869 C CA . ARG A 1 110 ? -6.617 -38.125 -3.201 1 95.12 110 ARG A CA 1
ATOM 870 C C . ARG A 1 110 ? -5.266 -38.031 -2.498 1 95.12 110 ARG A C 1
ATOM 872 O O . ARG A 1 110 ? -5.195 -37.688 -1.317 1 95.12 110 ARG A O 1
ATOM 879 N N . SER A 1 111 ? -4.305 -38.406 -3.227 1 94.62 111 SER A N 1
ATOM 880 C CA . SER A 1 111 ? -2.957 -38.344 -2.672 1 94.62 111 SER A CA 1
ATOM 881 C C . SER A 1 111 ? -2.584 -36.938 -2.236 1 94.62 111 SER A C 1
ATOM 883 O O . SER A 1 111 ? -2 -36.75 -1.168 1 94.62 111 SER A O 1
ATOM 885 N N . VAL A 1 112 ? -2.918 -35.906 -3.08 1 94.5 112 VAL A N 1
ATOM 886 C CA . VAL A 1 112 ? -2.607 -34.531 -2.793 1 94.5 112 VAL A CA 1
ATOM 887 C C . VAL A 1 112 ? -3.367 -34.062 -1.548 1 94.5 112 VAL A C 1
ATOM 889 O O . VAL A 1 112 ? -2.795 -33.438 -0.659 1 94.5 112 VAL A O 1
ATOM 892 N N . VAL A 1 113 ? -4.602 -34.406 -1.416 1 92.88 113 VAL A N 1
ATOM 893 C CA . VAL A 1 113 ? -5.434 -34.031 -0.275 1 92.88 113 VAL A CA 1
ATOM 894 C C . VAL A 1 113 ? -4.863 -34.656 1 1 92.88 113 VAL A C 1
ATOM 896 O O . VAL A 1 113 ? -4.797 -34 2.039 1 92.88 113 VAL A O 1
ATOM 899 N N . GLU A 1 114 ? -4.5 -35.844 0.868 1 93.44 114 GLU A N 1
ATOM 900 C CA . GLU A 1 114 ? -3.914 -36.562 2.006 1 93.44 114 GLU A CA 1
ATOM 901 C C . GLU A 1 114 ? -2.629 -35.875 2.471 1 93.44 114 GLU A C 1
ATOM 903 O O . GLU A 1 114 ? -2.395 -35.719 3.672 1 93.44 114 GLU A O 1
ATOM 908 N N . GLN A 1 115 ? -1.842 -35.5 1.564 1 93.5 115 GLN A N 1
ATOM 909 C CA . GLN A 1 115 ? -0.592 -34.812 1.896 1 93.5 115 GLN A CA 1
ATOM 910 C C . GLN A 1 115 ? -0.856 -33.469 2.582 1 93.5 115 GLN A C 1
ATOM 912 O O . GLN A 1 115 ? -0.187 -33.125 3.559 1 93.5 115 GLN A O 1
ATOM 917 N N . VAL A 1 116 ? -1.8 -32.75 2.107 1 92.75 116 VAL A N 1
ATOM 918 C CA . VAL A 1 116 ? -2.135 -31.469 2.689 1 92.75 116 VAL A CA 1
ATOM 919 C C . VAL A 1 116 ? -2.658 -31.656 4.109 1 92.75 116 VAL A C 1
ATOM 921 O O . VAL A 1 116 ? -2.281 -30.906 5.023 1 92.75 116 VAL A O 1
ATOM 924 N N . THR A 1 117 ? -3.531 -32.625 4.305 1 91.06 117 THR A N 1
ATOM 925 C CA . THR A 1 117 ? -4.105 -32.906 5.613 1 91.06 117 THR A CA 1
ATOM 926 C C . THR A 1 117 ? -3.02 -33.312 6.605 1 91.06 117 THR A C 1
ATOM 928 O O . THR A 1 117 ? -3.033 -32.875 7.758 1 91.06 117 THR A O 1
ATOM 931 N N . SER A 1 118 ? -2.131 -34.031 6.094 1 89.56 118 SER A N 1
ATOM 932 C CA . SER A 1 118 ? -1.033 -34.5 6.938 1 89.56 118 SER A CA 1
ATOM 933 C C . SER A 1 118 ? -0.109 -33.344 7.32 1 89.56 118 SER A C 1
ATOM 935 O O . SER A 1 118 ? 0.377 -33.281 8.453 1 89.56 118 SER A O 1
ATOM 937 N N . SER A 1 119 ? 0.162 -32.531 6.34 1 86.19 119 SER A N 1
ATOM 938 C CA . SER A 1 119 ? 1.028 -31.375 6.598 1 86.19 119 SER A CA 1
ATOM 939 C C . SER A 1 119 ? 0.408 -30.438 7.621 1 86.19 119 SER A C 1
ATOM 941 O O . SER A 1 119 ? 1.116 -29.859 8.453 1 86.19 119 SER A O 1
ATOM 943 N N . GLN A 1 120 ? -0.867 -30.219 7.582 1 79.19 120 GLN A N 1
ATOM 944 C CA . GLN A 1 120 ? -1.568 -29.375 8.547 1 79.19 120 GLN A CA 1
ATOM 945 C C . GLN A 1 120 ? -1.546 -30 9.938 1 79.19 120 GLN A C 1
ATOM 947 O O . GLN A 1 120 ? -1.375 -29.297 10.938 1 79.19 120 GLN A O 1
ATOM 952 N N . PHE A 1 121 ? -1.784 -31.266 9.961 1 73.81 121 PHE A N 1
ATOM 953 C CA . PHE A 1 121 ? -1.743 -31.984 11.234 1 73.81 121 PHE A CA 1
ATOM 954 C C . PHE A 1 121 ? -0.363 -31.875 11.867 1 73.81 121 PHE A C 1
ATOM 956 O O . PHE A 1 121 ? -0.245 -31.672 13.078 1 73.81 121 PHE A O 1
ATOM 963 N N . CYS A 1 122 ? 0.583 -31.984 11.078 1 64.06 122 CYS A N 1
ATOM 964 C CA . CYS A 1 122 ? 1.945 -31.859 11.578 1 64.06 122 CYS A CA 1
ATOM 965 C C . CYS A 1 122 ? 2.211 -30.453 12.109 1 64.06 122 CYS A C 1
ATOM 967 O O . CYS A 1 122 ? 2.9 -30.297 13.117 1 64.06 122 CYS A O 1
ATOM 969 N N . LEU A 1 123 ? 1.727 -29.5 11.523 1 62.53 123 LEU A N 1
ATOM 970 C CA . LEU A 1 123 ? 1.898 -28.125 11.969 1 62.53 123 LEU A CA 1
ATOM 971 C C . LEU A 1 123 ? 1.206 -27.891 13.305 1 62.53 123 LEU A C 1
ATOM 973 O O . LEU A 1 123 ? 1.686 -27.109 14.133 1 62.53 123 LEU A O 1
ATOM 977 N N . LEU A 1 124 ? 0.12 -28.562 13.523 1 59.47 124 LEU A N 1
ATOM 978 C CA . LEU A 1 124 ? -0.614 -28.438 14.773 1 59.47 124 LEU A CA 1
ATOM 979 C C . LEU A 1 124 ? 0.121 -29.141 15.906 1 59.47 124 LEU A C 1
ATOM 981 O O . LEU A 1 124 ? 0.029 -28.719 17.062 1 59.47 124 LEU A O 1
ATOM 985 N N . TYR A 1 125 ? 0.883 -30.156 15.625 1 60.75 125 TYR A N 1
ATOM 986 C CA . TYR A 1 125 ? 1.549 -30.938 16.656 1 60.75 125 TYR A CA 1
ATOM 987 C C . TYR A 1 125 ? 3.01 -30.531 16.797 1 60.75 125 TYR A C 1
ATOM 989 O O . TYR A 1 125 ? 3.699 -30.969 17.719 1 60.75 125 TYR A O 1
ATOM 997 N N . SER A 1 126 ? 3.463 -29.719 15.969 1 55.72 126 SER A N 1
ATOM 998 C CA . SER A 1 126 ? 4.828 -29.25 16.156 1 55.72 126 SER A CA 1
ATOM 999 C C . SER A 1 126 ? 4.863 -27.984 17 1 55.72 126 SER A C 1
ATOM 1001 O O . SER A 1 126 ? 3.934 -27.172 16.953 1 55.72 126 SER A O 1
ATOM 1003 N N . ALA B 1 1 ? 8.516 -54.5 -44.531 1 37.38 1 ALA B N 1
ATOM 1004 C CA . ALA B 1 1 ? 7.578 -53.531 -43.969 1 37.38 1 ALA B CA 1
ATOM 1005 C C . ALA B 1 1 ? 7.844 -53.312 -42.469 1 37.38 1 ALA B C 1
ATOM 1007 O O . ALA B 1 1 ? 6.988 -53.594 -41.625 1 37.38 1 ALA B O 1
ATOM 1008 N N . GLY B 1 2 ? 8.969 -53.469 -41.844 1 34.72 2 GLY B N 1
ATOM 1009 C CA . GLY B 1 2 ? 9.586 -53.562 -40.531 1 34.72 2 GLY B CA 1
ATOM 1010 C C . GLY B 1 2 ? 9.32 -52.344 -39.688 1 34.72 2 GLY B C 1
ATOM 1011 O O . GLY B 1 2 ? 9.688 -51.219 -40.031 1 34.72 2 GLY B O 1
ATOM 1012 N N . GLY B 1 3 ? 8.195 -52.312 -38.906 1 32.34 3 GLY B N 1
ATOM 1013 C CA . GLY B 1 3 ? 7.688 -51.188 -38.156 1 32.34 3 GLY B CA 1
ATOM 1014 C C . GLY B 1 3 ? 8.703 -50.625 -37.156 1 32.34 3 GLY B C 1
ATOM 1015 O O . GLY B 1 3 ? 9.25 -51.344 -36.344 1 32.34 3 GLY B O 1
ATOM 1016 N N . TYR B 1 4 ? 9.695 -49.75 -37.469 1 38.97 4 TYR B N 1
ATOM 1017 C CA . TYR B 1 4 ? 10.57 -49 -36.594 1 38.97 4 TYR B CA 1
ATOM 1018 C C . TYR B 1 4 ? 9.828 -48.594 -35.312 1 38.97 4 TYR B C 1
ATOM 1020 O O . TYR B 1 4 ? 8.859 -47.844 -35.375 1 38.97 4 TYR B O 1
ATOM 1028 N N . ALA B 1 5 ? 9.445 -49.5 -34.438 1 41.78 5 ALA B N 1
ATOM 1029 C CA . ALA B 1 5 ? 8.859 -49.188 -33.156 1 41.78 5 ALA B CA 1
ATOM 1030 C C . ALA B 1 5 ? 9.641 -48.062 -32.469 1 41.78 5 ALA B C 1
ATOM 1032 O O . ALA B 1 5 ? 10.844 -48.188 -32.219 1 41.78 5 ALA B O 1
ATOM 1033 N N . ALA B 1 6 ? 9.539 -46.875 -33 1 42.28 6 ALA B N 1
ATOM 1034 C CA . ALA B 1 6 ? 10.211 -45.781 -32.281 1 42.28 6 ALA B CA 1
ATOM 1035 C C . ALA B 1 6 ? 10.156 -46 -30.781 1 42.28 6 ALA B C 1
ATOM 1037 O O . ALA B 1 6 ? 9.078 -46.188 -30.219 1 42.28 6 ALA B O 1
ATOM 1038 N N . VAL B 1 7 ? 10.852 -46.812 -30.219 1 40.94 7 VAL B N 1
ATOM 1039 C CA . VAL B 1 7 ? 11.062 -46.969 -28.797 1 40.94 7 VAL B CA 1
ATOM 1040 C C . VAL B 1 7 ? 11.023 -45.625 -28.094 1 40.94 7 VAL B C 1
ATOM 1042 O O . VAL B 1 7 ? 11.828 -44.719 -28.406 1 40.94 7 VAL B O 1
ATOM 1045 N N . ALA B 1 8 ? 9.758 -44.875 -28.094 1 40.47 8 ALA B N 1
ATOM 1046 C CA . ALA B 1 8 ? 9.625 -43.594 -27.391 1 40.47 8 ALA B CA 1
ATOM 1047 C C . ALA B 1 8 ? 10.328 -43.656 -26.031 1 40.47 8 ALA B C 1
ATOM 1049 O O . ALA B 1 8 ? 9.922 -44.406 -25.141 1 40.47 8 ALA B O 1
ATOM 1050 N N . VAL B 1 9 ? 11.414 -43.969 -25.781 1 41.38 9 VAL B N 1
ATOM 1051 C CA . VAL B 1 9 ? 12.211 -43.844 -24.562 1 41.38 9 VAL B CA 1
ATOM 1052 C C . VAL B 1 9 ? 11.719 -42.656 -23.75 1 41.38 9 VAL B C 1
ATOM 1054 O O . VAL B 1 9 ? 11.797 -41.5 -24.188 1 41.38 9 VAL B O 1
ATOM 1057 N N . GLY B 1 10 ? 10.43 -42.562 -23.25 1 41.16 10 GLY B N 1
ATOM 1058 C CA . GLY B 1 10 ? 9.453 -41.594 -22.797 1 41.16 10 GLY B CA 1
ATOM 1059 C C . GLY B 1 10 ? 10.031 -40.562 -21.859 1 41.16 10 GLY B C 1
ATOM 1060 O O . GLY B 1 10 ? 10.266 -40.844 -20.688 1 41.16 10 GLY B O 1
ATOM 1061 N N . ASN B 1 11 ? 11.148 -39.938 -22 1 47.97 11 ASN B N 1
ATOM 1062 C CA . ASN B 1 11 ? 11.617 -38.812 -21.203 1 47.97 11 ASN B CA 1
ATOM 1063 C C . ASN B 1 11 ? 10.453 -38 -20.641 1 47.97 11 ASN B C 1
ATOM 1065 O O . ASN B 1 11 ? 9.602 -37.531 -21.406 1 47.97 11 ASN B O 1
ATOM 1069 N N . GLU B 1 12 ? 9.844 -38.344 -19.531 1 63.94 12 GLU B N 1
ATOM 1070 C CA . GLU B 1 12 ? 8.656 -37.688 -18.969 1 63.94 12 GLU B CA 1
ATOM 1071 C C . GLU B 1 12 ? 8.68 -36.188 -19.234 1 63.94 12 GLU B C 1
ATOM 1073 O O . GLU B 1 12 ? 9.266 -35.438 -18.453 1 63.94 12 GLU B O 1
ATOM 1078 N N . THR B 1 13 ? 8.672 -35.75 -20.422 1 83.06 13 THR B N 1
ATOM 1079 C CA . THR B 1 13 ? 8.742 -34.375 -20.906 1 83.06 13 THR B CA 1
ATOM 1080 C C . THR B 1 13 ? 7.387 -33.688 -20.75 1 83.06 13 THR B C 1
ATOM 1082 O O . THR B 1 13 ? 6.34 -34.312 -20.906 1 83.06 13 THR B O 1
ATOM 1085 N N . VAL B 1 14 ? 7.398 -32.531 -20.188 1 93.69 14 VAL B N 1
ATOM 1086 C CA . VAL B 1 14 ? 6.219 -31.672 -20.062 1 93.69 14 VAL B CA 1
ATOM 1087 C C . VAL B 1 14 ? 5.785 -31.188 -21.453 1 93.69 14 VAL B C 1
ATOM 1089 O O . VAL B 1 14 ? 6.625 -30.812 -22.281 1 93.69 14 VAL B O 1
ATOM 1092 N N . ASP B 1 15 ? 4.523 -31.406 -21.844 1 96.19 15 ASP B N 1
ATOM 1093 C CA . ASP B 1 15 ? 4.023 -30.969 -23.141 1 96.19 15 ASP B CA 1
ATOM 1094 C C . ASP B 1 15 ? 4 -29.438 -23.234 1 96.19 15 ASP B C 1
ATOM 1096 O O . ASP B 1 15 ? 4.371 -28.75 -22.281 1 96.19 15 ASP B O 1
ATOM 1100 N N . GLU B 1 16 ? 3.66 -28.891 -24.359 1 96 16 GLU B N 1
ATOM 1101 C CA . GLU B 1 16 ? 3.684 -27.453 -24.625 1 96 16 GLU B CA 1
ATOM 1102 C C . GLU B 1 16 ? 2.77 -26.703 -23.672 1 96 16 GLU B C 1
ATOM 1104 O O . GLU B 1 16 ? 3.158 -25.672 -23.109 1 96 16 GLU B O 1
ATOM 1109 N N . CYS B 1 17 ? 1.517 -27.203 -23.484 1 97.31 17 CYS B N 1
ATOM 1110 C CA . CYS B 1 17 ? 0.581 -26.578 -22.562 1 97.31 17 CYS B CA 1
ATOM 1111 C C . CYS B 1 17 ? 1.122 -26.594 -21.141 1 97.31 17 CYS B C 1
ATOM 1113 O O . CYS B 1 17 ? 1.027 -25.594 -20.422 1 97.31 17 CYS B O 1
ATOM 1115 N N . GLY B 1 18 ? 1.688 -27.797 -20.797 1 97.62 18 GLY B N 1
ATOM 1116 C CA . GLY B 1 18 ? 2.305 -27.891 -19.484 1 97.62 18 GLY B CA 1
ATOM 1117 C C . GLY B 1 18 ? 3.449 -26.906 -19.297 1 97.62 18 GLY B C 1
ATOM 1118 O O . GLY B 1 18 ? 3.592 -26.328 -18.219 1 97.62 18 GLY B O 1
ATOM 1119 N N . LEU B 1 19 ? 4.172 -26.688 -20.297 1 96.5 19 LEU B N 1
ATOM 1120 C CA . LEU B 1 19 ? 5.285 -25.75 -20.234 1 96.5 19 LEU B CA 1
ATOM 1121 C C . LEU B 1 19 ? 4.777 -24.328 -20.016 1 96.5 19 LEU B C 1
ATOM 1123 O O . LEU B 1 19 ? 5.352 -23.562 -19.234 1 96.5 19 LEU B O 1
ATOM 1127 N N . ARG B 1 20 ? 3.756 -23.953 -20.719 1 96.19 20 ARG B N 1
ATOM 1128 C CA . ARG B 1 20 ? 3.18 -22.625 -20.547 1 96.19 20 ARG B CA 1
ATOM 1129 C C . ARG B 1 20 ? 2.686 -22.422 -19.109 1 96.19 20 ARG B C 1
ATOM 1131 O O . ARG B 1 20 ? 2.891 -21.359 -18.531 1 96.19 20 ARG B O 1
ATOM 1138 N N . PHE B 1 21 ? 2.055 -23.453 -18.625 1 97.31 21 PHE B N 1
ATOM 1139 C CA . PHE B 1 21 ? 1.603 -23.391 -17.25 1 97.31 21 PHE B CA 1
ATOM 1140 C C . PHE B 1 21 ? 2.787 -23.266 -16.297 1 97.31 21 PHE B C 1
ATOM 1142 O O . PHE B 1 21 ? 2.773 -22.422 -15.391 1 97.31 21 PHE B O 1
ATOM 1149 N N . LEU B 1 22 ? 3.799 -24.078 -16.469 1 96.19 22 LEU B N 1
ATOM 1150 C CA . LEU B 1 22 ? 4.953 -24.062 -15.586 1 96.19 22 LEU B CA 1
ATOM 1151 C C . LEU B 1 22 ? 5.672 -22.719 -15.641 1 96.19 22 LEU B C 1
ATOM 1153 O O . LEU B 1 22 ? 6.145 -22.219 -14.617 1 96.19 22 LEU B O 1
ATOM 1157 N N . MET B 1 23 ? 5.738 -22.062 -16.766 1 93.62 23 MET B N 1
ATOM 1158 C CA . MET B 1 23 ? 6.332 -20.734 -16.906 1 93.62 23 MET B CA 1
ATOM 1159 C C . MET B 1 23 ? 5.543 -19.703 -16.109 1 93.62 23 MET B C 1
ATOM 1161 O O . MET B 1 23 ? 6.129 -18.859 -15.422 1 93.62 23 MET B O 1
ATOM 1165 N N . ALA B 1 24 ? 4.23 -19.781 -16.266 1 91.88 24 ALA B N 1
ATOM 1166 C CA . ALA B 1 24 ? 3.371 -18.875 -15.516 1 91.88 24 ALA B CA 1
ATOM 1167 C C . ALA B 1 24 ? 3.537 -19.078 -14.016 1 91.88 24 ALA B C 1
ATOM 1169 O O . ALA B 1 24 ? 3.59 -18.109 -13.25 1 91.88 24 ALA B O 1
ATOM 1170 N N . MET B 1 25 ? 3.605 -20.312 -13.602 1 93.31 25 MET B N 1
ATOM 1171 C CA . MET B 1 25 ? 3.805 -20.672 -12.203 1 93.31 25 MET B CA 1
ATOM 1172 C C . MET B 1 25 ? 5.125 -20.109 -11.68 1 93.31 25 MET B C 1
ATOM 1174 O O . MET B 1 25 ? 5.164 -19.5 -10.609 1 93.31 25 MET B O 1
ATOM 1178 N N . LYS B 1 26 ? 6.203 -20.266 -12.383 1 87.81 26 LYS B N 1
ATOM 1179 C CA . LYS B 1 26 ? 7.512 -19.766 -11.977 1 87.81 26 LYS B CA 1
ATOM 1180 C C . LYS B 1 26 ? 7.516 -18.25 -11.883 1 87.81 26 LYS B C 1
ATOM 1182 O O . LYS B 1 26 ? 8.094 -17.672 -10.961 1 87.81 26 LYS B O 1
ATOM 1187 N N . GLN B 1 27 ? 6.879 -17.672 -12.883 1 81.94 27 GLN B N 1
ATOM 1188 C CA . GLN B 1 27 ? 6.754 -16.219 -12.852 1 81.94 27 GLN B CA 1
ATOM 1189 C C . GLN B 1 27 ? 6.043 -15.758 -11.586 1 81.94 27 GLN B C 1
ATOM 1191 O O . GLN B 1 27 ? 6.477 -14.797 -10.945 1 81.94 27 GLN B O 1
ATOM 1196 N N . HIS B 1 28 ? 4.957 -16.406 -11.289 1 82.31 28 HIS B N 1
ATOM 1197 C CA . HIS B 1 28 ? 4.207 -16.094 -10.078 1 82.31 28 HIS B CA 1
ATOM 1198 C C . HIS B 1 28 ? 5.074 -16.281 -8.836 1 82.31 28 HIS B C 1
ATOM 1200 O O . HIS B 1 28 ? 5.078 -15.438 -7.941 1 82.31 28 HIS B O 1
ATOM 1206 N N . GLU B 1 29 ? 5.809 -17.391 -8.727 1 80.75 29 GLU B N 1
ATOM 1207 C CA . GLU B 1 29 ? 6.711 -17.688 -7.613 1 80.75 29 GLU B CA 1
ATOM 1208 C C . GLU B 1 29 ? 7.77 -16.594 -7.465 1 80.75 29 GLU B C 1
ATOM 1210 O O . GLU B 1 29 ? 8.055 -16.141 -6.355 1 80.75 29 GLU B O 1
ATOM 1215 N N . TYR B 1 30 ? 8.352 -16.375 -8.594 1 73.25 30 TYR B N 1
ATOM 1216 C CA . TYR B 1 30 ? 9.375 -15.336 -8.586 1 73.25 30 TYR B CA 1
ATOM 1217 C C . TYR B 1 30 ? 8.797 -14.016 -8.078 1 73.25 30 TYR B C 1
ATOM 1219 O O . TYR B 1 30 ? 9.445 -13.312 -7.301 1 73.25 30 TYR B O 1
ATOM 1227 N N . LEU B 1 31 ? 7.66 -13.727 -8.562 1 70.56 31 LEU B N 1
ATOM 1228 C CA . LEU B 1 31 ? 7.012 -12.492 -8.125 1 70.56 31 LEU B CA 1
ATOM 1229 C C . LEU B 1 31 ? 6.754 -12.508 -6.625 1 70.56 31 LEU B C 1
ATOM 1231 O O . LEU B 1 31 ? 6.883 -11.484 -5.957 1 70.56 31 LEU B O 1
ATOM 1235 N N . LEU B 1 32 ? 6.395 -13.695 -6.113 1 71.44 32 LEU B N 1
ATOM 1236 C CA . LEU B 1 32 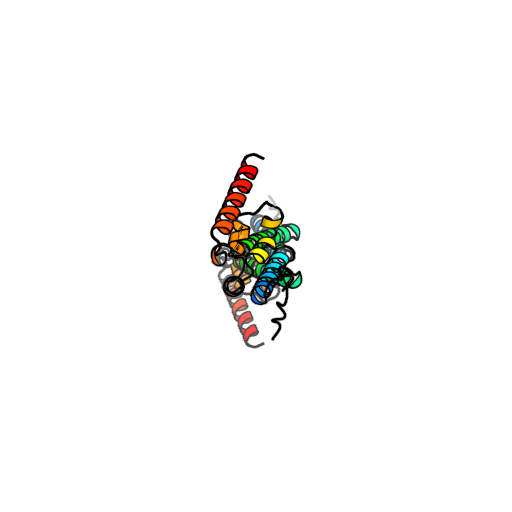? 6.184 -13.828 -4.676 1 71.44 32 LEU B CA 1
ATOM 1237 C C . LEU B 1 32 ? 7.5 -13.688 -3.92 1 71.44 32 LEU B C 1
ATOM 1239 O O . LEU B 1 32 ? 7.531 -13.141 -2.816 1 71.44 32 LEU B O 1
ATOM 1243 N N . LEU B 1 33 ? 8.422 -14.516 -4.613 1 62.72 33 LEU B N 1
ATOM 1244 C CA . LEU B 1 33 ? 9.727 -14.477 -3.973 1 62.72 33 LEU B CA 1
ATOM 1245 C C . LEU B 1 33 ? 10.391 -13.117 -4.172 1 62.72 33 LEU B C 1
ATOM 1247 O O . LEU B 1 33 ? 10.977 -12.562 -3.238 1 62.72 33 LEU B O 1
ATOM 1251 N N . CYS B 1 34 ? 10.531 -12.977 -5.695 1 55.5 34 CYS B N 1
ATOM 1252 C CA . CYS B 1 34 ? 11.258 -11.789 -6.129 1 55.5 34 CYS B CA 1
ATOM 1253 C C . CYS B 1 34 ? 10.305 -10.727 -6.668 1 55.5 34 CYS B C 1
ATOM 1255 O O . CYS B 1 34 ? 9.773 -10.867 -7.77 1 55.5 34 CYS B O 1
ATOM 1257 N N . LEU B 1 35 ? 9.078 -10.57 -6.457 1 51.25 35 LEU B N 1
ATOM 1258 C CA . LEU B 1 35 ? 8.469 -9.453 -7.172 1 51.25 35 LEU B CA 1
ATOM 1259 C C . LEU B 1 35 ? 9.531 -8.555 -7.785 1 51.25 35 LEU B C 1
ATOM 1261 O O . LEU B 1 35 ? 10.344 -7.973 -7.066 1 51.25 35 LEU B O 1
ATOM 1265 N N . PRO B 1 36 ? 9.875 -8.781 -9 1 48.81 36 PRO B N 1
ATOM 1266 C CA . PRO B 1 36 ? 10.906 -7.934 -9.609 1 48.81 36 PRO B CA 1
ATOM 1267 C C . PRO B 1 36 ? 10.883 -6.504 -9.07 1 48.81 36 PRO B C 1
ATOM 1269 O O . PRO B 1 36 ? 9.812 -5.984 -8.734 1 48.81 36 PRO B O 1
ATOM 1272 N N . LEU B 1 37 ? 12.031 -6.094 -8.648 1 48.78 37 LEU B N 1
ATOM 1273 C CA . LEU B 1 37 ? 12.344 -4.871 -7.914 1 48.78 37 LEU B CA 1
ATOM 1274 C C . LEU B 1 37 ? 11.586 -3.68 -8.5 1 48.78 37 LEU B C 1
ATOM 1276 O O . LEU B 1 37 ? 11.047 -2.855 -7.758 1 48.78 37 LEU B O 1
ATOM 1280 N N . LYS B 1 38 ? 11.703 -3.826 -9.82 1 54.81 38 LYS B N 1
ATOM 1281 C CA . LYS B 1 38 ? 11.117 -2.68 -10.516 1 54.81 38 LYS B CA 1
ATOM 1282 C C . LYS B 1 38 ? 9.602 -2.656 -10.344 1 54.81 38 LYS B C 1
ATOM 1284 O O . LYS B 1 38 ? 9.016 -1.604 -10.086 1 54.81 38 LYS B O 1
ATOM 1289 N N . GLN B 1 39 ? 8.961 -3.822 -10.625 1 56.47 39 GLN B N 1
ATOM 1290 C CA . GLN B 1 39 ? 7.504 -3.848 -10.547 1 56.47 39 GLN B CA 1
ATOM 1291 C C . GLN B 1 39 ? 7.023 -3.744 -9.102 1 56.47 39 GLN B C 1
ATOM 1293 O O . GLN B 1 39 ? 6.02 -3.086 -8.828 1 56.47 39 GLN B O 1
ATOM 1298 N N . LYS B 1 40 ? 7.766 -4.418 -8.25 1 57.53 40 LYS B N 1
ATOM 1299 C CA . LYS B 1 40 ? 7.512 -4.242 -6.82 1 57.53 40 LYS B CA 1
ATOM 1300 C C . LYS B 1 40 ? 7.641 -2.775 -6.414 1 57.53 40 LYS B C 1
ATOM 1302 O O . LYS B 1 40 ? 6.812 -2.258 -5.664 1 57.53 40 LYS B O 1
ATOM 1307 N N . GLN B 1 41 ? 8.75 -2.318 -7.016 1 58.31 41 GLN B N 1
ATOM 1308 C CA . GLN B 1 41 ? 9.008 -0.911 -6.73 1 58.31 41 GLN B CA 1
ATOM 1309 C C . GLN B 1 41 ? 7.863 -0.032 -7.234 1 58.31 41 GLN B C 1
ATOM 1311 O O . GLN B 1 41 ? 7.445 0.902 -6.547 1 58.31 41 GLN B O 1
ATOM 1316 N N . MET B 1 42 ? 7.484 -0.503 -8.398 1 62.22 42 MET B N 1
ATOM 1317 C CA . MET B 1 42 ? 6.414 0.292 -9 1 62.22 42 MET B CA 1
ATOM 1318 C C . MET B 1 42 ? 5.125 0.157 -8.195 1 62.22 42 MET B C 1
ATOM 1320 O O . MET B 1 42 ? 4.426 1.146 -7.965 1 62.22 42 MET B O 1
ATOM 1324 N N . LEU B 1 43 ? 4.832 -1.051 -7.855 1 62.91 43 LEU B N 1
ATOM 1325 C CA . LEU B 1 43 ? 3.625 -1.275 -7.066 1 62.91 43 LEU B CA 1
ATOM 1326 C C . LEU B 1 43 ? 3.744 -0.624 -5.695 1 62.91 43 LEU B C 1
ATOM 1328 O O . LEU B 1 43 ? 2.793 -0.002 -5.215 1 62.91 43 LEU B O 1
ATOM 1332 N N . ARG B 1 44 ? 4.898 -0.873 -5.141 1 61.75 44 ARG B N 1
ATOM 1333 C CA . ARG B 1 44 ? 5.18 -0.206 -3.873 1 61.75 44 ARG B CA 1
ATOM 1334 C C . ARG B 1 44 ? 5.008 1.304 -3.998 1 61.75 44 ARG B C 1
ATOM 1336 O O . ARG B 1 44 ? 4.406 1.938 -3.131 1 61.75 44 ARG B O 1
ATOM 1343 N N . GLN B 1 45 ? 5.566 1.734 -5.098 1 67.38 45 GLN B N 1
ATOM 1344 C CA . GLN B 1 45 ? 5.484 3.172 -5.336 1 67.38 45 GLN B CA 1
ATOM 1345 C C . GLN B 1 45 ? 4.031 3.623 -5.469 1 67.38 45 GLN B C 1
ATOM 1347 O O . GLN B 1 45 ? 3.639 4.641 -4.898 1 67.38 45 GLN B O 1
ATOM 1352 N N . LYS B 1 46 ? 3.346 2.855 -6.141 1 69.62 46 LYS B N 1
ATOM 1353 C CA . LYS B 1 46 ? 1.947 3.217 -6.367 1 69.62 46 LYS B CA 1
ATOM 1354 C C . LYS B 1 46 ? 1.154 3.176 -5.062 1 69.62 46 LYS B C 1
ATOM 1356 O O . LYS B 1 46 ? 0.371 4.082 -4.777 1 69.62 46 LYS B O 1
ATOM 1361 N N . VAL B 1 47 ? 1.345 2.15 -4.355 1 67.81 47 VAL B N 1
ATOM 1362 C CA . VAL B 1 47 ? 0.637 1.993 -3.092 1 67.81 47 VAL B CA 1
ATOM 1363 C C . VAL B 1 47 ? 1.055 3.098 -2.123 1 67.81 47 VAL B C 1
ATOM 1365 O O . VAL B 1 47 ? 0.212 3.689 -1.445 1 67.81 47 VAL B O 1
ATOM 1368 N N . LEU B 1 48 ? 2.307 3.365 -2.102 1 69.5 48 LEU B N 1
ATOM 1369 C CA . LEU B 1 48 ? 2.82 4.441 -1.262 1 69.5 48 LEU B CA 1
ATOM 1370 C C . LEU B 1 48 ? 2.227 5.785 -1.674 1 69.5 48 LEU B C 1
ATOM 1372 O O . LEU B 1 48 ? 1.852 6.59 -0.82 1 69.5 48 LEU B O 1
ATOM 1376 N N . GLU B 1 49 ? 2.166 5.938 -2.951 1 72.25 49 GLU B N 1
ATOM 1377 C CA . GLU B 1 49 ? 1.566 7.16 -3.48 1 72.25 49 GLU B CA 1
ATOM 1378 C C . GLU B 1 49 ? 0.111 7.293 -3.043 1 72.25 49 GLU B C 1
ATOM 1380 O O . GLU B 1 49 ? -0.317 8.367 -2.613 1 72.25 49 GLU B O 1
ATOM 1385 N N . GLN B 1 50 ? -0.597 6.23 -3.105 1 72.38 50 GLN B N 1
ATOM 1386 C CA . GLN B 1 50 ? -2 6.23 -2.709 1 72.38 50 GLN B CA 1
ATOM 1387 C C . GLN B 1 50 ? -2.15 6.531 -1.22 1 72.38 50 GLN B C 1
ATOM 1389 O O . GLN B 1 50 ? -3.031 7.297 -0.823 1 72.38 50 GLN B O 1
ATOM 1394 N N . TYR B 1 51 ? -1.378 5.977 -0.487 1 69 51 TYR B N 1
ATOM 1395 C CA . TYR B 1 51 ? -1.401 6.199 0.955 1 69 51 TYR B CA 1
ATOM 1396 C C . TYR B 1 51 ? -1.037 7.641 1.291 1 69 51 TYR B C 1
ATOM 1398 O O . TYR B 1 51 ? -1.66 8.258 2.156 1 69 51 TYR B O 1
ATOM 1406 N N . PHE B 1 52 ? -0.012 8.062 0.62 1 71.5 52 PHE B N 1
ATOM 1407 C CA . PHE B 1 52 ? 0.41 9.445 0.804 1 71.5 52 PHE B CA 1
ATOM 1408 C C . PHE B 1 52 ? -0.718 10.406 0.449 1 71.5 52 PHE B C 1
ATOM 1410 O O . PHE B 1 52 ? -0.977 11.367 1.18 1 71.5 52 PHE B O 1
ATOM 1417 N N . ASP B 1 53 ? -1.339 10.148 -0.578 1 74.31 53 ASP B N 1
ATOM 1418 C CA . ASP B 1 53 ? -2.463 10.984 -0.997 1 74.31 53 ASP B CA 1
ATOM 1419 C C . ASP B 1 53 ? -3.578 10.961 0.047 1 74.31 53 ASP B C 1
ATOM 1421 O O . ASP B 1 53 ? -4.168 12 0.353 1 74.31 53 ASP B O 1
ATOM 1425 N N . LEU B 1 54 ? -3.742 9.828 0.582 1 72.25 54 LEU B N 1
ATOM 1426 C CA . LEU B 1 54 ? -4.77 9.68 1.606 1 72.25 54 LEU B CA 1
ATOM 1427 C C . LEU B 1 54 ? -4.379 10.422 2.881 1 72.25 54 LEU B C 1
ATOM 1429 O O . LEU B 1 54 ? -5.219 11.062 3.514 1 72.25 54 LEU B O 1
ATOM 1433 N N . PHE B 1 55 ? -3.217 10.336 3.193 1 73.81 55 PHE B N 1
ATOM 1434 C CA . PHE B 1 55 ? -2.699 11.008 4.379 1 73.81 55 PHE B CA 1
ATOM 1435 C C . PHE B 1 55 ? -2.785 12.523 4.219 1 73.81 55 PHE B C 1
ATOM 1437 O O . PHE B 1 55 ? -3.17 13.227 5.152 1 73.81 55 PHE B O 1
ATOM 1444 N N . LYS B 1 56 ? -2.434 12.93 3.141 1 74.88 56 LYS B N 1
ATOM 1445 C CA . LYS B 1 56 ? -2.545 14.352 2.811 1 74.88 56 LYS B CA 1
ATOM 1446 C C . LYS B 1 56 ? -3.986 14.836 2.943 1 74.88 56 LYS B C 1
ATOM 1448 O O . LYS B 1 56 ? -4.234 15.922 3.465 1 74.88 56 LYS B O 1
ATOM 1453 N N . LEU B 1 57 ? -4.883 13.961 2.574 1 75.56 57 LEU B N 1
ATOM 1454 C CA . LEU B 1 57 ? -6.297 14.312 2.58 1 75.56 57 LEU B CA 1
ATOM 1455 C C . LEU B 1 57 ? -6.863 14.273 3.996 1 75.56 57 LEU B C 1
ATOM 1457 O O . LEU B 1 57 ? -7.723 15.086 4.348 1 75.56 57 LEU B O 1
ATOM 1461 N N . ARG B 1 58 ? -6.363 13.367 4.727 1 81.25 58 ARG B N 1
ATOM 1462 C CA . ARG B 1 58 ? -6.867 13.219 6.09 1 81.25 58 ARG B CA 1
ATOM 1463 C C . ARG B 1 58 ? -6.445 14.406 6.957 1 81.25 58 ARG B C 1
ATOM 1465 O O . ARG B 1 58 ? -7.223 14.875 7.789 1 81.25 58 ARG B O 1
ATOM 1472 N N . GLY B 1 59 ? -5.188 14.891 6.758 1 88.25 59 GLY B N 1
ATOM 1473 C CA . GLY B 1 59 ? -4.727 16.062 7.488 1 88.25 59 GLY B CA 1
ATOM 1474 C C . GLY B 1 59 ? -4.562 15.812 8.977 1 88.25 59 GLY B C 1
ATOM 1475 O O . GLY B 1 59 ? -4.281 14.688 9.398 1 88.25 59 GLY B O 1
ATOM 1476 N N . LEU B 1 60 ? -4.676 16.922 9.836 1 91.5 60 LEU B N 1
ATOM 1477 C CA . LEU B 1 60 ? -4.547 16.828 11.289 1 91.5 60 LEU B CA 1
ATOM 1478 C C . LEU B 1 60 ? -5.805 16.234 11.906 1 91.5 60 LEU B C 1
ATOM 1480 O O . LEU B 1 60 ? -6.914 16.469 11.422 1 91.5 60 LEU B O 1
ATOM 1484 N N . SER B 1 61 ? -5.648 15.508 12.93 1 89.5 61 SER B N 1
ATOM 1485 C CA . SER B 1 61 ? -6.773 14.969 13.688 1 89.5 61 SER B CA 1
ATOM 1486 C C . SER B 1 61 ? -7.508 16.078 14.453 1 89.5 61 SER B C 1
ATOM 1488 O O . SER B 1 61 ? -6.93 17.125 14.742 1 89.5 61 SER B O 1
ATOM 1490 N N . SER B 1 62 ? -8.766 15.797 14.82 1 93.06 62 SER B N 1
ATOM 1491 C CA . SER B 1 62 ? -9.578 16.734 15.594 1 93.06 62 SER B CA 1
ATOM 1492 C C . SER B 1 62 ? -8.922 17.062 16.922 1 93.06 62 SER B C 1
ATOM 1494 O O . SER B 1 62 ? -8.969 18.219 17.375 1 93.06 62 SER B O 1
ATOM 1496 N N . SER B 1 63 ? -8.227 16.062 17.5 1 93.75 63 SER B N 1
ATOM 1497 C CA . SER B 1 63 ? -7.566 16.266 18.781 1 93.75 63 SER B CA 1
ATOM 1498 C C . SER B 1 63 ? -6.418 17.266 18.672 1 93.75 63 SER B C 1
ATOM 1500 O O . SER B 1 63 ? -6.062 17.938 19.641 1 93.75 63 SER B O 1
ATOM 1502 N N . ASN B 1 64 ? -5.859 17.344 17.469 1 95.38 64 ASN B N 1
ATOM 1503 C CA . ASN B 1 64 ? -4.797 18.312 17.234 1 95.38 64 ASN B CA 1
ATOM 1504 C C . ASN B 1 64 ? -5.359 19.672 16.844 1 95.38 64 ASN B C 1
ATOM 1506 O O . ASN B 1 64 ? -4.816 20.719 17.234 1 95.38 64 ASN B O 1
ATOM 1510 N N . ILE B 1 65 ? -6.453 19.703 16.141 1 96.62 65 ILE B N 1
ATOM 1511 C CA . ILE B 1 65 ? -7.074 20.938 15.656 1 96.62 65 ILE B CA 1
ATOM 1512 C C . ILE B 1 65 ? -7.664 21.719 16.828 1 96.62 65 ILE B C 1
ATOM 1514 O O . ILE B 1 65 ? -7.629 22.953 16.844 1 96.62 65 ILE B O 1
ATOM 1518 N N . ILE B 1 66 ? -8.086 21.094 17.906 1 97.38 66 ILE B N 1
ATOM 1519 C CA . ILE B 1 66 ? -8.727 21.719 19.062 1 97.38 66 ILE B CA 1
ATOM 1520 C C . ILE B 1 66 ? -7.758 22.703 19.703 1 97.38 66 ILE B C 1
ATOM 1522 O O . ILE B 1 66 ? -8.18 23.75 20.219 1 97.38 66 ILE B O 1
ATOM 1526 N N . TRP B 1 67 ? -6.555 22.375 19.703 1 97.81 67 TRP B N 1
ATOM 1527 C CA . TRP B 1 67 ? -5.566 23.266 20.281 1 97.81 67 TRP B CA 1
ATOM 1528 C C . TRP B 1 67 ? -5.57 24.625 19.578 1 97.81 67 TRP B C 1
ATOM 1530 O O . TRP B 1 67 ? -5.395 25.656 20.219 1 97.81 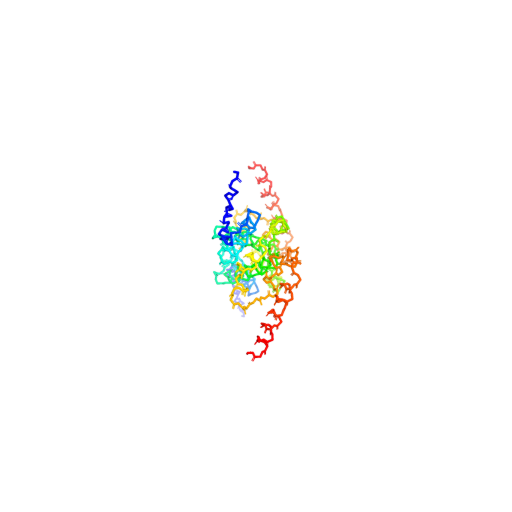67 TRP B O 1
ATOM 1540 N N . ALA B 1 68 ? -5.688 24.625 18.281 1 98.12 68 ALA B N 1
ATOM 1541 C CA . ALA B 1 68 ? -5.809 25.891 17.562 1 98.12 68 ALA B CA 1
ATOM 1542 C C . ALA B 1 68 ? -7.094 26.625 17.938 1 98.12 68 ALA B C 1
ATOM 1544 O O . ALA B 1 68 ? -7.102 27.859 18.062 1 98.12 68 ALA B O 1
ATOM 1545 N N . MET B 1 69 ? -8.148 25.844 18.172 1 97.31 69 MET B N 1
ATOM 1546 C CA . MET B 1 69 ? -9.438 26.422 18.547 1 97.31 69 MET B CA 1
ATOM 1547 C C . MET B 1 69 ? -9.336 27.156 19.875 1 97.31 69 MET B C 1
ATOM 1549 O O . MET B 1 69 ? -10.016 28.156 20.094 1 97.31 69 MET B O 1
ATOM 1553 N N . HIS B 1 70 ? -8.5 26.719 20.672 1 97.31 70 HIS B N 1
ATOM 1554 C CA . HIS B 1 70 ? -8.367 27.297 22 1 97.31 70 HIS B CA 1
ATOM 1555 C C . HIS B 1 70 ? -7.215 28.297 22.062 1 97.31 70 HIS B C 1
ATOM 1557 O O . HIS B 1 70 ? -6.93 28.859 23.109 1 97.31 70 HIS B O 1
ATOM 1563 N N . SER B 1 71 ? -6.539 28.516 21.031 1 97.06 71 SER B N 1
ATOM 1564 C CA . SER B 1 71 ? -5.461 29.5 20.953 1 97.06 71 SER B CA 1
ATOM 1565 C C . SER B 1 71 ? -6.008 30.906 20.828 1 97.06 71 SER B C 1
ATOM 1567 O O . SER B 1 71 ? -6.992 31.141 20.125 1 97.06 71 SER B O 1
ATOM 1569 N N . GLU B 1 72 ? -5.359 31.938 21.375 1 96.31 72 GLU B N 1
ATOM 1570 C CA . GLU B 1 72 ? -5.715 33.344 21.25 1 96.31 72 GLU B CA 1
ATOM 1571 C C . GLU B 1 72 ? -4.805 34.062 20.25 1 96.31 72 GLU B C 1
ATOM 1573 O O . GLU B 1 72 ? -4.906 35.281 20.062 1 96.31 72 GLU B O 1
ATOM 1578 N N . THR B 1 73 ? -3.887 33.281 19.641 1 95.88 73 THR B N 1
ATOM 1579 C CA . THR B 1 73 ? -2.918 33.844 18.703 1 95.88 73 THR B CA 1
ATOM 1580 C C . THR B 1 73 ? -3.18 33.344 17.281 1 95.88 73 THR B C 1
ATOM 1582 O O . THR B 1 73 ? -2.266 32.844 16.609 1 95.88 73 THR B O 1
ATOM 1585 N N . GLU B 1 74 ? -4.41 33.531 16.781 1 95.06 74 GLU B N 1
ATOM 1586 C CA . GLU B 1 74 ? -4.836 33.031 15.484 1 95.06 74 GLU B CA 1
ATOM 1587 C C . GLU B 1 74 ? -3.977 33.594 14.359 1 95.06 74 GLU B C 1
ATOM 1589 O O . GLU B 1 74 ? -3.635 32.875 13.414 1 95.06 74 GLU B O 1
ATOM 1594 N N . THR B 1 75 ? -3.652 34.875 14.523 1 94.25 75 THR B N 1
ATOM 1595 C CA . THR B 1 75 ? -2.887 35.562 13.477 1 94.25 75 THR B CA 1
ATOM 1596 C C . THR B 1 75 ? -1.521 34.906 13.305 1 94.25 75 THR B C 1
ATOM 1598 O O . THR B 1 75 ? -1.089 34.625 12.18 1 94.25 75 THR B O 1
ATOM 1601 N N . GLU B 1 76 ? -0.958 34.594 14.391 1 95.12 76 GLU B N 1
ATOM 1602 C CA . GLU B 1 76 ? 0.343 33.938 14.352 1 95.12 76 GLU B CA 1
ATOM 1603 C C . GLU B 1 76 ? 0.231 32.531 13.758 1 95.12 76 GLU B C 1
ATOM 1605 O O . GLU B 1 76 ? 1.11 32.094 13.016 1 95.12 76 GLU B O 1
ATOM 1610 N N . LEU B 1 77 ? -0.778 31.828 14.109 1 96.5 77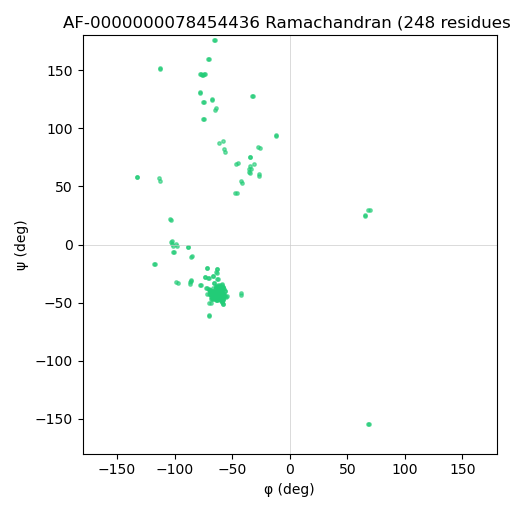 LEU B N 1
ATOM 1611 C CA . LEU B 1 77 ? -1.002 30.5 13.555 1 96.5 77 LEU B CA 1
ATOM 1612 C C . LEU B 1 77 ? -1.174 30.547 12.047 1 96.5 77 LEU B C 1
ATOM 1614 O O . LEU B 1 77 ? -0.566 29.766 11.312 1 96.5 77 LEU B O 1
ATOM 1618 N N . LEU B 1 78 ? -1.967 31.5 11.57 1 95.75 78 LEU B N 1
ATOM 1619 C CA . LEU B 1 78 ? -2.195 31.672 10.141 1 95.75 78 LEU B CA 1
ATOM 1620 C C . LEU B 1 78 ? -0.889 31.969 9.406 1 95.75 78 LEU B C 1
ATOM 1622 O O . LEU B 1 78 ? -0.625 31.406 8.344 1 95.75 78 LEU B O 1
ATOM 1626 N N . ASN B 1 79 ? -0.093 32.719 10.023 1 93.19 79 ASN B N 1
ATOM 1627 C CA . ASN B 1 79 ? 1.163 33.125 9.414 1 93.19 79 ASN B CA 1
ATOM 1628 C C . ASN B 1 79 ? 2.162 31.969 9.336 1 93.19 79 ASN B C 1
ATOM 1630 O O . ASN B 1 79 ? 3.115 32.031 8.562 1 93.19 79 ASN B O 1
ATOM 1634 N N . ALA B 1 80 ? 1.945 30.969 10.141 1 94.19 80 ALA B N 1
ATOM 1635 C CA . ALA B 1 80 ? 2.861 29.844 10.18 1 94.19 80 ALA B CA 1
ATOM 1636 C C . ALA B 1 80 ? 2.516 28.812 9.102 1 94.19 80 ALA B C 1
ATOM 1638 O O . ALA B 1 80 ? 3.299 27.906 8.828 1 94.19 80 ALA B O 1
ATOM 1639 N N . ILE B 1 81 ? 1.43 28.938 8.492 1 95.06 81 ILE B N 1
ATOM 1640 C CA . ILE B 1 81 ? 1.007 28 7.461 1 95.06 81 ILE B CA 1
ATOM 1641 C C . ILE B 1 81 ? 1.809 28.25 6.184 1 95.06 81 ILE B C 1
ATOM 1643 O O . ILE B 1 81 ? 1.756 29.328 5.605 1 95.06 81 ILE B O 1
ATOM 1647 N N . PRO B 1 82 ? 2.479 27.281 5.699 1 90.44 82 PRO B N 1
ATOM 1648 C CA . PRO B 1 82 ? 3.416 27.469 4.586 1 90.44 82 PRO B CA 1
ATOM 1649 C C . PRO B 1 82 ? 2.74 28.031 3.336 1 90.44 82 PRO B C 1
ATOM 1651 O O . PRO B 1 82 ? 3.254 28.969 2.719 1 90.44 82 PRO B O 1
ATOM 1654 N N . GLY B 1 83 ? 1.685 27.484 2.922 1 92.44 83 GLY B N 1
ATOM 1655 C CA . GLY B 1 83 ? 0.995 27.984 1.737 1 92.44 83 GLY B CA 1
ATOM 1656 C C . GLY B 1 83 ? 0.601 29.438 1.835 1 92.44 83 GLY B C 1
ATOM 1657 O O . GLY B 1 83 ? 0.661 30.172 0.845 1 92.44 83 GLY B O 1
ATOM 1658 N N . LEU B 1 84 ? 0.186 29.844 3.008 1 93.5 84 LEU B N 1
ATOM 1659 C CA . LEU B 1 84 ? -0.173 31.234 3.213 1 93.5 84 LEU B CA 1
ATOM 1660 C C . LEU B 1 84 ? 1.07 32.125 3.23 1 93.5 84 LEU B C 1
ATOM 1662 O O . LEU B 1 84 ? 1.058 33.219 2.688 1 93.5 84 LEU B O 1
ATOM 1666 N N . HIS B 1 85 ? 2.057 31.547 3.82 1 88.31 85 HIS B N 1
ATOM 1667 C CA . HIS B 1 85 ? 3.322 32.281 3.877 1 88.31 85 HIS B CA 1
ATOM 1668 C C . HIS B 1 85 ? 3.891 32.5 2.48 1 88.31 85 HIS B C 1
ATOM 1670 O O . HIS B 1 85 ? 4.426 33.562 2.188 1 88.31 85 HIS B O 1
ATOM 1676 N N . LYS B 1 86 ? 3.748 31.594 1.625 1 88.25 86 LYS B N 1
ATOM 1677 C CA . LYS B 1 86 ? 4.266 31.656 0.261 1 88.25 86 LYS B CA 1
ATOM 1678 C C . LYS B 1 86 ? 3.26 32.312 -0.682 1 88.25 86 LYS B C 1
ATOM 1680 O O . LYS B 1 86 ? 3.52 32.438 -1.88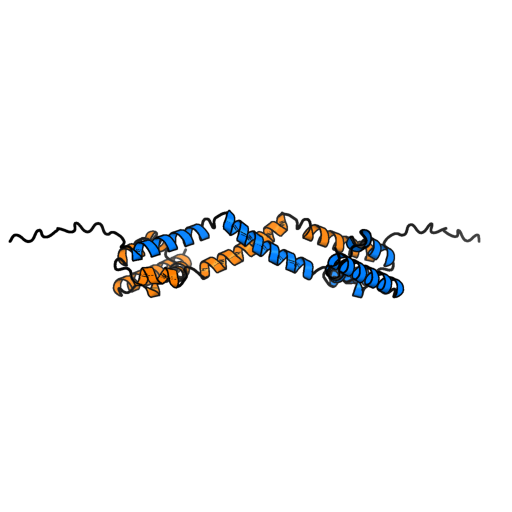 1 88.25 86 LYS B O 1
ATOM 1685 N N . ALA B 1 87 ? 2.131 32.656 -0.184 1 87.25 87 ALA B N 1
ATOM 1686 C CA . ALA B 1 87 ? 1.055 33.281 -0.935 1 87.25 87 ALA B CA 1
ATOM 1687 C C . ALA B 1 87 ? 0.496 32.344 -2.002 1 87.25 87 ALA B C 1
ATOM 1689 O O . ALA B 1 87 ? 0.102 32.812 -3.082 1 87.25 87 ALA B O 1
ATOM 1690 N N . GLN B 1 88 ? 0.64 31.109 -1.791 1 90.88 88 GLN B N 1
ATOM 1691 C CA . GLN B 1 88 ? 0.083 30.094 -2.686 1 90.88 88 GLN B CA 1
ATOM 1692 C C . GLN B 1 88 ? -0.652 29.016 -1.903 1 90.88 88 GLN B C 1
ATOM 1694 O O . GLN B 1 88 ? -0.311 27.828 -1.997 1 90.88 88 GLN B O 1
ATOM 1699 N N . PRO B 1 89 ? -1.616 29.438 -1.175 1 93.19 89 PRO B N 1
ATOM 1700 C CA . PRO B 1 89 ? -2.355 28.438 -0.406 1 93.19 89 PRO B CA 1
ATOM 1701 C C . PRO B 1 89 ? -3.281 27.594 -1.277 1 93.19 89 PRO B C 1
ATOM 1703 O O . PRO B 1 89 ? -3.771 28.062 -2.305 1 93.19 89 PRO B O 1
ATOM 1706 N N . THR B 1 90 ? -3.438 26.375 -0.923 1 91.38 90 THR B N 1
ATOM 1707 C CA . THR B 1 90 ? -4.402 25.5 -1.573 1 91.38 90 THR B CA 1
ATOM 1708 C C . THR B 1 90 ? -5.527 25.125 -0.611 1 91.38 90 THR B C 1
ATOM 1710 O O . THR B 1 90 ? -5.32 25.078 0.604 1 91.38 90 THR B O 1
ATOM 1713 N N . TRP B 1 91 ? -6.613 24.875 -1.189 1 91.69 91 TRP B N 1
ATOM 1714 C CA . TRP B 1 91 ? -7.746 24.453 -0.374 1 91.69 91 TRP B CA 1
ATOM 1715 C C . TRP B 1 91 ? -7.418 23.172 0.384 1 91.69 91 TRP B C 1
ATOM 1717 O O . TRP B 1 91 ? -7.754 23.031 1.563 1 91.69 91 TRP B O 1
ATOM 1727 N N . SER B 1 92 ? -6.762 22.219 -0.255 1 89.38 92 SER B N 1
ATOM 1728 C CA . SER B 1 92 ? -6.387 20.953 0.368 1 89.38 92 SER B CA 1
ATOM 1729 C C . SER B 1 92 ? -5.516 21.188 1.6 1 89.38 92 SER B C 1
ATOM 1731 O O . SER B 1 92 ? -5.723 20.562 2.639 1 89.38 92 SER B O 1
ATOM 1733 N N . GLU B 1 93 ? -4.578 22.062 1.547 1 90.81 93 GLU B N 1
ATOM 1734 C CA . GLU B 1 93 ? -3.705 22.375 2.674 1 90.81 93 GLU B CA 1
ATOM 1735 C C . GLU B 1 93 ? -4.496 22.984 3.828 1 90.81 93 GLU B C 1
ATOM 1737 O O . GLU B 1 93 ? -4.367 22.562 4.973 1 90.81 93 GLU B O 1
ATOM 1742 N N . LEU B 1 94 ? -5.305 23.922 3.547 1 95.19 94 LEU B N 1
ATOM 1743 C CA . LEU B 1 94 ? -6.066 24.641 4.566 1 95.19 94 LEU B CA 1
ATOM 1744 C C . LEU B 1 94 ? -7.062 23.703 5.25 1 95.19 94 LEU B C 1
ATOM 1746 O O . LEU B 1 94 ? -7.227 23.75 6.469 1 95.19 94 LEU B O 1
ATOM 1750 N N . ARG B 1 95 ? -7.656 22.875 4.422 1 93.94 95 ARG B N 1
ATOM 1751 C CA . ARG B 1 95 ? -8.594 21.891 4.949 1 93.94 95 ARG B CA 1
ATOM 1752 C C . ARG B 1 95 ? -7.875 20.891 5.852 1 93.94 95 ARG B C 1
ATOM 1754 O O . ARG B 1 95 ? -8.375 20.547 6.926 1 93.94 95 ARG B O 1
ATOM 1761 N N . SER B 1 96 ? -6.699 20.438 5.457 1 93.06 96 SER B N 1
ATOM 1762 C CA . SER B 1 96 ? -5.926 19.469 6.215 1 93.06 96 SER B CA 1
ATOM 1763 C C . SER B 1 96 ? -5.516 20.016 7.574 1 93.06 96 SER B C 1
ATOM 1765 O O . SER B 1 96 ? -5.309 19.266 8.523 1 93.06 96 SER B O 1
ATOM 1767 N N . LEU B 1 97 ? -5.453 21.328 7.68 1 95.94 97 LEU B N 1
ATOM 1768 C CA . LEU B 1 97 ? -5.031 21.969 8.914 1 95.94 97 LEU B CA 1
ATOM 1769 C C . LEU B 1 97 ? -6.23 22.5 9.688 1 95.94 97 LEU B C 1
ATOM 1771 O O . LEU B 1 97 ? -6.074 23.109 10.75 1 95.94 97 LEU B O 1
ATOM 1775 N N . GLY B 1 98 ? -7.438 22.297 9.133 1 96.19 98 GLY B N 1
ATOM 1776 C CA . GLY B 1 98 ? -8.68 22.641 9.812 1 96.19 98 GLY B CA 1
ATOM 1777 C C . GLY B 1 98 ? -8.875 24.125 9.984 1 96.19 98 GLY B C 1
ATOM 1778 O O . GLY B 1 98 ? -9.531 24.578 10.938 1 96.19 98 GLY B O 1
ATOM 1779 N N . VAL B 1 99 ? -8.383 24.984 9.141 1 97.06 99 VAL B N 1
ATOM 1780 C CA . VAL B 1 99 ? -8.375 26.438 9.289 1 97.06 99 VAL B CA 1
ATOM 1781 C C . VAL B 1 99 ? -9.805 26.938 9.492 1 97.06 99 VAL B C 1
ATOM 1783 O O . VAL B 1 99 ? -10.039 27.812 10.336 1 97.06 99 VAL B O 1
ATOM 1786 N N . ALA B 1 100 ? -10.75 26.375 8.789 1 94.62 100 ALA B N 1
ATOM 1787 C CA . ALA B 1 100 ? -12.141 26.812 8.875 1 94.62 100 ALA B CA 1
ATOM 1788 C C . ALA B 1 100 ? -12.703 26.594 10.281 1 94.62 100 ALA B C 1
ATOM 1790 O O . ALA B 1 100 ? -13.625 27.297 10.703 1 94.62 100 ALA B O 1
ATOM 1791 N N . TRP B 1 101 ? -12.156 25.75 11.055 1 95.94 101 TRP B N 1
ATOM 1792 C CA . TRP B 1 101 ? -12.656 25.375 12.375 1 95.94 101 TRP B CA 1
ATOM 1793 C C . TRP B 1 101 ? -12.156 26.328 13.445 1 95.94 101 TRP B C 1
ATOM 1795 O O . TRP B 1 101 ? -12.844 26.578 14.445 1 95.94 101 TRP B O 1
ATOM 1805 N N . TRP B 1 102 ? -11.016 26.828 13.195 1 97.44 102 TRP B N 1
ATOM 1806 C CA . TRP B 1 102 ? -10.445 27.578 14.32 1 97.44 102 TRP B CA 1
ATOM 1807 C C . TRP B 1 102 ? -10.25 29.047 13.961 1 97.44 102 TRP B C 1
ATOM 1809 O O . TRP B 1 102 ? -10 29.875 14.836 1 97.44 102 TRP B O 1
ATOM 1819 N N . LEU B 1 103 ? -10.266 29.359 12.734 1 97.5 103 LEU B N 1
ATOM 1820 C CA . LEU B 1 103 ? -10.172 30.766 12.352 1 97.5 103 LEU B CA 1
ATOM 1821 C C . LEU B 1 103 ? -11.484 31.484 12.609 1 97.5 103 LEU B C 1
ATOM 1823 O O . LEU B 1 103 ? -12.438 31.344 11.852 1 97.5 103 LEU B O 1
ATOM 1827 N N . LYS B 1 104 ? -11.516 32.312 13.586 1 95 104 LYS B N 1
ATOM 1828 C CA . LYS B 1 104 ? -12.727 33 14.039 1 95 104 LYS B CA 1
ATOM 1829 C C . LYS B 1 104 ? -12.836 34.406 13.461 1 95 104 LYS B C 1
ATOM 1831 O O . LYS B 1 104 ? -13.938 34.906 13.25 1 95 104 LYS B O 1
ATOM 1836 N N . ASN B 1 105 ? -11.773 35.031 13.266 1 95.19 105 ASN B N 1
ATOM 1837 C CA . ASN B 1 105 ? -11.758 36.375 12.695 1 95.19 105 ASN B CA 1
ATOM 1838 C C . ASN B 1 105 ? -12.289 36.375 11.273 1 95.19 105 ASN B C 1
ATOM 1840 O O . ASN B 1 105 ? -11.664 35.844 10.359 1 95.19 105 ASN B O 1
ATOM 1844 N N . THR B 1 106 ? -13.359 37.062 11.031 1 94.5 106 THR B N 1
ATOM 1845 C CA . THR B 1 106 ? -14.062 37.062 9.758 1 94.5 106 THR B CA 1
ATOM 1846 C C . THR B 1 106 ? -13.234 37.75 8.68 1 94.5 106 THR B C 1
ATOM 1848 O O . THR B 1 106 ? -13.234 37.344 7.523 1 94.5 106 THR B O 1
ATOM 1851 N N . SER B 1 107 ? -12.648 38.844 9.047 1 95.44 107 SER B N 1
ATOM 1852 C CA . SER B 1 107 ? -11.805 39.531 8.078 1 95.44 107 SER B CA 1
ATOM 1853 C C . SER B 1 107 ? -10.664 38.656 7.598 1 95.44 107 SER B C 1
ATOM 1855 O O . SER B 1 107 ? -10.344 38.625 6.406 1 95.44 107 SER B O 1
ATOM 1857 N N . ALA B 1 108 ? -10.055 37.938 8.562 1 94.88 108 ALA B N 1
ATOM 1858 C CA . ALA B 1 108 ? -8.977 37.031 8.211 1 94.88 108 ALA B CA 1
ATOM 1859 C C . ALA B 1 108 ? -9.492 35.906 7.324 1 94.88 108 ALA B C 1
ATOM 1861 O O . ALA B 1 108 ? -8.836 35.5 6.355 1 94.88 108 ALA B O 1
ATOM 1862 N N . LEU B 1 109 ? -10.633 35.344 7.66 1 94.5 109 LEU B N 1
ATOM 1863 C CA . LEU B 1 109 ? -11.227 34.281 6.859 1 94.5 109 LEU B CA 1
ATOM 1864 C C . LEU B 1 109 ? -11.461 34.75 5.426 1 94.5 109 LEU B C 1
ATOM 1866 O O . LEU B 1 109 ? -11.148 34.031 4.477 1 94.5 109 LEU B O 1
ATOM 1870 N N . ARG B 1 110 ? -11.984 35.969 5.223 1 95.12 110 ARG B N 1
ATOM 1871 C CA . ARG B 1 110 ? -12.211 36.531 3.898 1 95.12 110 ARG B CA 1
ATOM 1872 C C . ARG B 1 110 ? -10.906 36.688 3.129 1 95.12 110 ARG B C 1
ATOM 1874 O O . ARG B 1 110 ? -10.844 36.344 1.939 1 95.12 110 ARG B O 1
ATOM 1881 N N . SER B 1 111 ? -9.977 37.188 3.818 1 94.56 111 SER B N 1
ATOM 1882 C CA . SER B 1 111 ? -8.664 37.344 3.197 1 94.56 111 SER B CA 1
ATOM 1883 C C . SER B 1 111 ? -8.102 36 2.723 1 94.56 111 SER B C 1
ATOM 1885 O O . SER B 1 111 ? -7.551 35.906 1.622 1 94.56 111 SER B O 1
ATOM 1887 N N . VAL B 1 112 ? -8.211 34.938 3.57 1 94.56 112 VAL B N 1
ATOM 1888 C CA . VAL B 1 112 ? -7.711 33.594 3.244 1 94.56 112 VAL B CA 1
ATOM 1889 C C . VAL B 1 112 ? -8.453 33.031 2.031 1 94.56 112 VAL B C 1
ATOM 1891 O O . VAL B 1 112 ? -7.836 32.5 1.105 1 94.56 112 VAL B O 1
ATOM 1894 N N . VAL B 1 113 ? -9.734 33.188 1.965 1 92.94 113 VAL B N 1
ATOM 1895 C CA . VAL B 1 113 ? -10.555 32.719 0.861 1 92.94 113 VAL B CA 1
ATOM 1896 C C . VAL B 1 113 ? -10.156 33.406 -0.431 1 92.94 113 VAL B C 1
ATOM 1898 O O . VAL B 1 113 ? -10.047 32.781 -1.483 1 92.94 113 VAL B O 1
ATOM 1901 N N . GLU B 1 114 ? -9.984 34.656 -0.302 1 93.5 114 GLU B N 1
ATOM 1902 C CA . GLU B 1 114 ? -9.57 35.438 -1.459 1 93.5 114 GLU B CA 1
ATOM 1903 C C . GLU B 1 114 ? -8.219 34.969 -1.996 1 93.5 114 GLU B C 1
ATOM 1905 O O . GLU B 1 114 ? -8.031 34.875 -3.211 1 93.5 114 GLU B O 1
ATOM 1910 N N . GLN B 1 115 ? -7.336 34.719 -1.137 1 93.56 115 GLN B N 1
ATOM 1911 C CA . GLN B 1 115 ? -6.016 34.25 -1.539 1 93.56 115 GLN B CA 1
ATOM 1912 C C . GLN B 1 115 ? -6.105 32.875 -2.232 1 93.56 115 GLN B C 1
ATOM 1914 O O . GLN B 1 115 ? -5.441 32.656 -3.244 1 93.56 115 GLN B O 1
ATOM 1919 N N . VAL B 1 116 ? -6.902 32.031 -1.718 1 93 116 VAL B N 1
ATOM 1920 C CA . VAL B 1 116 ? -7.066 30.688 -2.303 1 93 116 VAL B CA 1
ATOM 1921 C C . VAL B 1 116 ? -7.684 30.812 -3.693 1 93 116 VAL B C 1
ATOM 1923 O O . VAL B 1 116 ? -7.246 30.141 -4.633 1 93 116 VAL B O 1
ATOM 1926 N N . THR B 1 117 ? -8.711 31.641 -3.824 1 91.38 117 THR B N 1
ATOM 1927 C CA . THR B 1 117 ? -9.391 31.859 -5.098 1 91.38 117 THR B CA 1
ATOM 1928 C C . THR B 1 117 ? -8.43 32.438 -6.137 1 91.38 117 THR B C 1
ATOM 1930 O O . THR B 1 117 ? -8.438 32 -7.293 1 91.38 117 THR B O 1
ATOM 1933 N N . SER B 1 118 ? -7.633 33.25 -5.66 1 89.69 118 SER B N 1
ATOM 1934 C CA . SER B 1 118 ? -6.66 33.875 -6.551 1 89.69 118 SER B CA 1
ATOM 1935 C C . SER B 1 118 ? -5.594 32.906 -6.992 1 89.69 118 SER B C 1
ATOM 1937 O O . SER B 1 118 ? -5.164 32.906 -8.148 1 89.69 118 SER B O 1
ATOM 1939 N N . SER B 1 119 ? -5.141 32.125 -6.027 1 86.38 119 SER B N 1
ATOM 1940 C CA . SER B 1 119 ? -4.125 31.109 -6.344 1 86.38 119 SER B CA 1
ATOM 1941 C C . SER B 1 119 ? -4.645 30.094 -7.355 1 86.38 119 SER B C 1
ATOM 1943 O O . SER B 1 119 ? -3.9 29.641 -8.227 1 86.38 119 SER B O 1
ATOM 1945 N N . GLN B 1 120 ? -5.875 29.672 -7.273 1 79.69 120 GLN B N 1
ATOM 1946 C CA . GLN B 1 120 ? -6.488 28.734 -8.211 1 79.69 120 GLN B CA 1
ATOM 1947 C C . GLN B 1 120 ? -6.633 29.375 -9.594 1 79.69 120 GLN B C 1
ATOM 1949 O O . GLN B 1 120 ? -6.41 28.703 -10.609 1 79.69 120 GLN B O 1
ATOM 1954 N N . PHE B 1 121 ? -7.062 30.594 -9.586 1 74 121 PHE B N 1
ATOM 1955 C CA . PHE B 1 121 ? -7.191 31.328 -10.844 1 74 121 PHE B CA 1
ATOM 1956 C C . PHE B 1 121 ? -5.844 31.438 -11.547 1 74 121 PHE B C 1
ATOM 1958 O O . PHE B 1 121 ? -5.758 31.266 -12.766 1 74 121 PHE B O 1
ATOM 1965 N N . CYS B 1 122 ? -4.879 31.656 -10.805 1 64.56 122 CYS B N 1
ATOM 1966 C CA . CYS B 1 122 ? -3.541 31.75 -11.375 1 64.56 122 CYS B CA 1
ATOM 1967 C C . CYS B 1 122 ? -3.1 30.406 -11.938 1 64.56 122 CYS B C 1
ATOM 1969 O O . CYS B 1 122 ? -2.441 30.344 -12.977 1 64.56 122 CYS B O 1
ATOM 1971 N N . LEU B 1 123 ? -3.414 29.375 -11.336 1 63.25 123 LEU B N 1
ATOM 1972 C CA . LEU B 1 123 ? -3.062 28.047 -11.812 1 63.25 123 LEU B CA 1
ATOM 1973 C C . LEU B 1 123 ? -3.777 27.734 -13.117 1 63.25 123 LEU B C 1
ATOM 1975 O O . LEU B 1 123 ? -3.23 27.031 -13.977 1 63.25 123 LEU B O 1
ATOM 1979 N N . LEU B 1 124 ? -4.957 28.234 -13.289 1 59.78 124 LEU B N 1
ATOM 1980 C CA . LEU B 1 124 ? -5.723 28.016 -14.508 1 59.78 124 LEU B CA 1
ATOM 1981 C C . LEU B 1 124 ? -5.152 28.828 -15.664 1 59.78 124 LEU B C 1
ATOM 1983 O O . LEU B 1 124 ? -5.234 28.422 -16.828 1 59.78 124 LEU B O 1
ATOM 1987 N N . TYR B 1 125 ? -4.523 29.953 -15.398 1 61.34 125 TYR B N 1
ATOM 1988 C CA . TYR B 1 125 ? -4.035 30.844 -16.453 1 61.34 125 TYR B CA 1
ATOM 1989 C C . TYR B 1 125 ? -2.535 30.656 -16.656 1 61.34 125 TYR B C 1
ATOM 1991 O O . TYR B 1 125 ? -1.965 31.203 -17.609 1 61.34 125 TYR B O 1
ATOM 1999 N N . SER B 1 126 ? -1.922 29.922 -15.891 1 56.28 126 SER B N 1
ATOM 2000 C CA . SER B 1 126 ? -0.509 29.656 -16.141 1 56.28 126 SER B CA 1
ATOM 2001 C C . SER B 1 126 ? -0.322 28.438 -17.031 1 56.28 126 SER B C 1
ATOM 2003 O O . SER B 1 126 ? -1.1 27.484 -16.938 1 56.28 126 SER B O 1
#

Organism: Toxocara canis (NCBI:txid6265)

Secondary structure (DSSP, 8-state):
---------------HHHHHHHHHHHHHHHHHH---HHHHHHHHHHHHHHHHHHHHHH-S-HHHHHHHHT-S-HHHHHHH-HHHHTT---HHHHHHTTHHHH---HHHHHHHHHHHHHHHHHHHH-/---------------HHHHHHHHHHHHHHHHHH---HHHHHHHHHHHHHHHHHHHHHH-S-HHHHHHHHT-S-HHHHHHH-HHHHTT---HHHHHHTTHHHH---HHHHHHHHHHHHHHHHHHHH-